Protein AF-A0A1H9VRC8-F1 (afdb_monomer)

pLDDT: mean 84.52, std 13.75, range [34.31, 96.81]

Foldseek 3Di:
DKDWDKDFLVNDDAQDQAQFFWAAPVRATLGGHRDGDHPVSSVVVVVVVDGITTGTHPPVVVLVVQLVLLVLLVLLQVQWWCLVVLPDDSVVLSVRDDDDPVLVVDPPSSLVSQLVSQLVSQVVSVVSVCVVPVVLPVPPDPVLSSVLSSVVSNLSSVCLVVQKDFLQVSLVVSLVVCCVRPVSCNVVSLLTTQSAGFQWWFQWPVRFIWGFHDADSVCSQWTWIDGPPDPDDIDTDPGCVHTTPGTDIDGSDDPPPPPPPDDPDD

Sequence (266 aa):
MVKDSLISINELYIGLELKDDIFDRFDRLLLKKGTIITPEHLKNLTSLKQSYFLYRSTGEEGLLMVYPVISNLNGFLRTFTFVEEKGLNLNEIKRNYYPAKAHFREKKWEYVVGLDYIKEVNYKYLEIFRRSHTELYGEVPHHIFVRVCEQIAFWLNKTYWSGSIQPLAFYEMCLYWIKKHAGYLLPFLENLLVPLPEGASVLLEDGEEYEVMQTNAEEPFKPLLRKKYSYGTFYFVEDIFTEIHSVPPVSTFKHKSIRHSDRWES

Secondary structure (DSSP, 8-state):
---EEEEEGGG--TTPBPSSEEE-TTS-EEE-TTPBP-HHHHHHHHHTT-SEEEEE---HHHHHHHHHHHHHHHHHHHHHB-TTTTT--HHHHHHH----GGGGGSTTHHHHHHHHHHHHHHHHHHHHHHHHTHHHHTTS-HHHHHHHHHHHHHHHHHHHHHSEE-HHHHHHHHHHHHHHHHGGGHHHHHHHB-SS-TT-EEEETTS-EEEEEE--SSSTT--EEEETTSTT-EEE-S-HHHHEEE-PPEE---------------

Mean predicted aligned error: 12.07 Å

Radius of gyration: 22.42 Å; Cα contacts (8 Å, |Δi|>4): 353; chains: 1; bounding box: 53×60×59 Å

Structure (mmCIF, N/CA/C/O backbone):
data_AF-A0A1H9VRC8-F1
#
_entry.id   AF-A0A1H9VRC8-F1
#
loop_
_atom_site.group_PDB
_atom_site.id
_atom_site.type_symbol
_atom_site.label_atom_id
_atom_site.label_alt_id
_atom_site.label_comp_id
_atom_site.label_asym_id
_atom_site.label_entity_id
_atom_site.label_seq_id
_atom_site.pdbx_PDB_ins_code
_atom_site.Cartn_x
_atom_site.Cartn_y
_atom_site.Cartn_z
_atom_site.occupancy
_atom_site.B_iso_or_equiv
_atom_site.auth_seq_id
_atom_site.auth_comp_id
_atom_site.auth_asym_id
_atom_site.auth_atom_id
_atom_site.pdbx_PDB_model_num
ATOM 1 N N . MET A 1 1 ? 0.583 28.312 -16.934 1.00 38.16 1 MET A N 1
ATOM 2 C CA . MET A 1 1 ? 0.774 27.449 -18.123 1.00 38.16 1 MET A CA 1
ATOM 3 C C . MET A 1 1 ? 2.186 26.884 -18.044 1.00 38.16 1 MET A C 1
ATOM 5 O O . MET A 1 1 ? 3.128 27.661 -18.114 1.00 38.16 1 MET A O 1
ATOM 9 N N . VAL A 1 2 ? 2.349 25.588 -17.761 1.00 48.50 2 VAL A N 1
ATOM 10 C CA . VAL A 1 2 ? 3.688 24.990 -17.603 1.00 48.50 2 VAL A CA 1
ATOM 11 C C . VAL A 1 2 ? 4.343 24.900 -18.977 1.00 48.50 2 VAL A C 1
ATOM 13 O O . VAL A 1 2 ? 3.777 24.289 -19.882 1.00 48.50 2 VAL A O 1
ATOM 16 N N . LYS A 1 3 ? 5.499 25.542 -19.140 1.00 56.97 3 LYS A N 1
ATOM 17 C CA . LYS A 1 3 ? 6.268 25.503 -20.381 1.00 56.97 3 LYS A CA 1
ATOM 18 C C . LYS A 1 3 ? 7.122 24.240 -20.352 1.00 56.97 3 LYS A C 1
ATOM 20 O O . LYS A 1 3 ? 8.104 24.188 -19.623 1.00 56.97 3 LYS A O 1
ATOM 25 N N . ASP A 1 4 ? 6.706 23.218 -21.092 1.00 69.06 4 ASP A N 1
ATOM 26 C CA . ASP A 1 4 ? 7.563 22.061 -21.335 1.00 69.06 4 ASP A CA 1
ATOM 27 C C . ASP A 1 4 ? 8.660 22.492 -22.303 1.00 69.06 4 ASP A C 1
ATOM 29 O O . ASP A 1 4 ? 8.372 22.949 -23.413 1.00 69.06 4 ASP A O 1
ATOM 33 N N . SER A 1 5 ? 9.910 22.389 -21.868 1.00 84.19 5 SER A N 1
ATOM 34 C CA . SER A 1 5 ? 11.073 22.543 -22.729 1.00 84.19 5 SER A CA 1
ATOM 35 C C . SER A 1 5 ? 11.793 21.206 -22.861 1.00 84.19 5 SER A C 1
ATOM 37 O O . SER A 1 5 ? 11.572 20.256 -22.108 1.00 84.19 5 SER A O 1
ATOM 39 N N . LEU A 1 6 ? 12.620 21.109 -23.893 1.00 91.75 6 LEU A N 1
ATOM 40 C CA . LEU A 1 6 ? 13.567 20.018 -24.039 1.00 91.75 6 LEU A CA 1
ATOM 41 C C . LEU A 1 6 ? 14.934 20.539 -23.617 1.00 91.75 6 LEU A C 1
ATOM 43 O O . LEU A 1 6 ? 15.270 21.678 -23.937 1.00 91.75 6 LEU A O 1
ATOM 47 N N . ILE A 1 7 ? 15.700 19.700 -22.928 1.00 93.62 7 ILE A N 1
ATOM 48 C CA . ILE A 1 7 ? 17.121 19.932 -22.674 1.00 93.62 7 ILE A CA 1
ATOM 49 C C . ILE A 1 7 ? 17.922 18.829 -23.352 1.00 93.62 7 ILE A C 1
ATOM 51 O O . ILE A 1 7 ? 17.609 17.642 -23.226 1.00 93.62 7 ILE A O 1
ATOM 55 N N . SER A 1 8 ? 18.926 19.216 -24.125 1.00 94.31 8 SER A N 1
ATOM 56 C CA . SER A 1 8 ? 19.867 18.286 -24.731 1.00 94.31 8 SER A CA 1
ATOM 57 C C . SER A 1 8 ? 20.832 17.761 -23.677 1.00 94.31 8 SER A C 1
ATOM 59 O O . SER A 1 8 ? 21.275 18.502 -22.800 1.00 94.31 8 SER A O 1
ATOM 61 N N . ILE A 1 9 ? 21.242 16.497 -23.796 1.00 92.75 9 ILE A N 1
ATOM 62 C CA . ILE A 1 9 ? 22.295 15.940 -22.937 1.00 92.75 9 ILE A CA 1
ATOM 63 C C . ILE A 1 9 ? 23.603 16.742 -23.031 1.00 92.75 9 ILE A C 1
ATOM 65 O O . ILE A 1 9 ? 24.338 16.837 -22.056 1.00 92.75 9 ILE A O 1
ATOM 69 N N . ASN A 1 10 ? 23.853 17.377 -24.181 1.00 91.38 10 ASN A N 1
ATOM 70 C CA . ASN A 1 10 ? 25.038 18.201 -24.423 1.00 91.38 10 ASN A CA 1
ATOM 71 C C . ASN A 1 10 ? 24.965 19.580 -23.746 1.00 91.38 10 ASN A C 1
ATOM 73 O O . ASN A 1 10 ? 25.975 20.271 -23.666 1.00 91.38 10 ASN A O 1
ATOM 77 N N . GLU A 1 11 ? 23.783 19.996 -23.287 1.00 92.44 11 GLU A N 1
ATOM 78 C CA . GLU A 1 11 ? 23.594 21.233 -22.518 1.00 92.44 11 GLU A CA 1
ATOM 79 C C . GLU A 1 11 ? 23.821 21.009 -21.013 1.00 92.44 11 GLU A C 1
ATOM 81 O O . GLU A 1 11 ? 23.895 21.969 -20.247 1.00 92.44 11 GLU A O 1
ATOM 86 N N . LEU A 1 12 ? 23.966 19.750 -20.582 1.00 94.44 12 LEU A N 1
ATOM 87 C CA . LEU A 1 12 ? 24.276 19.380 -19.206 1.00 94.44 12 LEU A CA 1
ATOM 88 C C . LEU A 1 12 ? 25.791 19.264 -19.020 1.00 94.44 12 LEU A C 1
ATOM 90 O O . LEU A 1 12 ? 26.470 18.555 -19.760 1.00 94.44 12 LEU A O 1
ATOM 94 N N . TYR A 1 13 ? 26.326 19.913 -17.989 1.00 95.69 13 TYR A N 1
ATOM 95 C CA . TYR A 1 13 ? 27.747 19.849 -17.648 1.00 95.69 13 TYR A CA 1
ATOM 96 C C . TYR A 1 13 ? 27.949 19.679 -16.144 1.00 95.69 13 TYR A C 1
ATOM 98 O O . TYR A 1 13 ? 27.103 20.062 -15.339 1.00 95.69 13 TYR A O 1
ATOM 106 N N . ILE A 1 14 ? 29.076 19.078 -15.757 1.00 96.00 14 ILE A N 1
ATOM 107 C CA . ILE A 1 14 ? 29.415 18.836 -14.349 1.00 96.00 14 ILE A CA 1
ATOM 108 C C . ILE A 1 14 ? 29.466 20.175 -13.600 1.00 96.00 14 ILE A C 1
ATOM 110 O O . ILE A 1 14 ? 30.107 21.118 -14.057 1.00 96.00 14 ILE A O 1
ATOM 114 N N . GLY A 1 15 ? 28.796 20.248 -12.451 1.00 93.62 15 GLY A N 1
ATOM 115 C CA . GLY A 1 15 ? 28.674 21.464 -11.647 1.00 93.62 15 GLY A CA 1
ATOM 116 C C . GLY A 1 15 ? 27.481 22.357 -12.006 1.00 93.62 15 GLY A C 1
ATOM 117 O O . GLY A 1 15 ? 27.229 23.322 -11.291 1.00 93.62 15 GLY A O 1
ATOM 118 N N . LEU A 1 16 ? 26.723 22.047 -13.064 1.00 95.31 16 LEU A N 1
ATOM 119 C CA . LEU A 1 16 ? 25.464 22.731 -13.364 1.00 95.31 16 LEU A CA 1
ATOM 120 C C . LEU A 1 16 ? 24.424 22.430 -12.278 1.00 95.31 16 LEU A C 1
ATOM 122 O O . LEU A 1 16 ? 24.119 21.267 -12.033 1.00 95.31 16 LEU A O 1
ATOM 126 N N . GLU A 1 17 ? 23.843 23.462 -11.671 1.00 95.00 17 GLU A N 1
ATOM 127 C CA . GLU A 1 17 ? 22.649 23.324 -10.835 1.00 95.00 17 GLU A CA 1
ATOM 128 C C . GLU A 1 17 ? 21.389 23.385 -11.710 1.00 95.00 17 GLU A C 1
ATOM 130 O O . GLU A 1 17 ? 21.177 24.343 -12.462 1.00 95.00 17 GLU A O 1
ATOM 135 N N . LEU A 1 18 ? 20.549 22.353 -11.630 1.00 92.75 18 LEU A N 1
ATOM 136 C CA . LEU A 1 18 ? 19.324 22.269 -12.422 1.00 92.75 18 LEU A CA 1
ATOM 137 C C . LEU A 1 18 ? 18.279 23.288 -11.957 1.00 92.75 18 LEU A C 1
ATOM 139 O O . LEU A 1 18 ? 17.911 23.335 -10.786 1.00 92.75 18 LEU A O 1
ATOM 143 N N . LYS A 1 19 ? 17.739 24.070 -12.894 1.00 88.38 19 LYS A N 1
ATOM 144 C CA . LYS A 1 19 ? 16.659 25.038 -12.621 1.00 88.38 19 LYS A CA 1
ATOM 145 C C . LYS A 1 19 ? 15.272 24.400 -12.642 1.00 88.38 19 LYS A C 1
ATOM 147 O O . LYS A 1 19 ? 14.362 24.921 -12.002 1.00 88.38 19 LYS A O 1
ATOM 152 N N . ASP A 1 20 ? 15.146 23.278 -13.340 1.00 90.12 20 ASP A N 1
ATOM 153 C CA . ASP A 1 20 ? 13.923 22.507 -13.515 1.00 90.12 20 ASP A CA 1
ATOM 154 C C . ASP A 1 20 ? 14.224 21.000 -13.410 1.00 90.12 20 ASP A C 1
ATOM 156 O O . ASP A 1 20 ? 15.384 20.582 -13.417 1.00 90.12 20 ASP A O 1
ATOM 160 N N . ASP A 1 21 ? 13.181 20.182 -13.292 1.00 89.50 21 ASP A N 1
ATOM 161 C CA . ASP A 1 21 ? 13.308 18.726 -13.239 1.00 89.50 21 ASP A CA 1
ATOM 162 C C . ASP A 1 21 ? 13.603 18.155 -14.641 1.00 89.50 21 ASP A C 1
ATOM 164 O O . ASP A 1 21 ? 13.101 18.656 -15.654 1.00 89.50 21 ASP A O 1
ATOM 168 N N . ILE A 1 22 ? 14.390 17.077 -14.701 1.00 93.06 22 ILE A N 1
ATOM 169 C CA . ILE A 1 22 ? 14.685 16.314 -15.920 1.00 93.06 22 ILE A CA 1
ATOM 170 C C . ILE A 1 22 ? 13.916 14.997 -15.876 1.00 93.06 22 ILE A C 1
ATOM 172 O O . ILE A 1 22 ? 14.106 14.204 -14.954 1.00 93.06 22 ILE A O 1
ATOM 176 N N . PHE A 1 23 ? 13.113 14.733 -16.904 1.00 90.94 23 PHE A N 1
ATOM 177 C CA . PHE A 1 23 ? 12.368 13.489 -17.088 1.00 90.94 23 PHE A CA 1
ATOM 178 C C . PHE A 1 23 ? 12.783 12.770 -18.377 1.00 90.94 23 PHE A C 1
ATOM 180 O O . PHE A 1 23 ? 13.206 13.398 -19.353 1.00 90.94 23 PHE A O 1
ATOM 187 N N . ASP A 1 24 ? 12.621 11.448 -18.405 1.00 90.25 24 ASP A N 1
ATOM 188 C CA . ASP A 1 24 ? 12.694 10.679 -19.647 1.00 90.25 24 ASP A CA 1
ATOM 189 C C . ASP A 1 24 ? 11.428 10.865 -20.498 1.00 90.25 24 ASP A C 1
ATOM 191 O O . ASP A 1 24 ? 10.430 11.435 -20.059 1.00 90.25 24 ASP A O 1
ATOM 195 N N . ARG A 1 25 ? 11.440 10.336 -21.725 1.00 83.75 25 ARG A N 1
ATOM 196 C CA . ARG A 1 25 ? 10.284 10.367 -22.645 1.00 83.75 25 ARG A CA 1
ATOM 197 C C . ARG A 1 25 ? 9.002 9.693 -22.124 1.00 83.75 25 ARG A C 1
ATOM 199 O O . ARG A 1 25 ? 7.969 9.809 -22.776 1.00 83.75 25 ARG A O 1
ATOM 206 N N . PHE A 1 26 ? 9.081 8.937 -21.032 1.00 81.62 26 PHE A N 1
ATOM 207 C CA . PHE A 1 26 ? 7.964 8.247 -20.391 1.00 81.62 26 PHE A CA 1
ATOM 208 C C . PHE A 1 26 ? 7.499 8.977 -19.122 1.00 81.62 26 PHE A C 1
ATOM 210 O O . PHE A 1 26 ? 6.818 8.377 -18.295 1.00 81.62 26 PHE A O 1
ATOM 217 N N . ASP A 1 27 ? 7.866 10.254 -18.970 1.00 75.69 27 ASP A N 1
ATOM 218 C CA . ASP A 1 27 ? 7.558 11.095 -17.812 1.00 75.69 27 ASP A CA 1
ATOM 219 C C . ASP A 1 27 ? 8.143 10.572 -16.484 1.00 75.69 27 ASP A C 1
ATOM 221 O O . ASP A 1 27 ? 7.689 10.960 -15.407 1.00 75.69 27 ASP A O 1
ATOM 225 N N . ARG A 1 28 ? 9.193 9.737 -16.520 1.00 77.88 28 ARG A N 1
ATOM 226 C CA . ARG A 1 28 ? 9.906 9.308 -15.307 1.00 77.88 28 ARG A CA 1
ATOM 227 C C . ARG A 1 28 ? 10.942 10.344 -14.912 1.00 77.88 28 ARG A C 1
ATOM 229 O O . ARG A 1 28 ? 11.778 10.719 -15.732 1.00 77.88 28 ARG A O 1
ATOM 236 N N . LEU A 1 29 ? 10.918 10.772 -13.653 1.00 84.50 29 LEU A N 1
ATOM 237 C CA . LEU A 1 29 ? 11.906 11.706 -13.123 1.00 84.50 29 LEU A CA 1
ATOM 238 C C . LEU A 1 29 ? 13.295 11.053 -13.107 1.00 84.50 29 LEU A C 1
ATOM 240 O O . LEU A 1 29 ? 13.487 9.995 -12.511 1.00 84.50 29 LEU A O 1
ATOM 244 N N . LEU A 1 30 ? 14.262 11.723 -13.723 1.00 92.38 30 LEU A N 1
ATOM 245 C CA . LEU A 1 30 ? 15.663 11.318 -13.752 1.00 92.38 30 LEU A CA 1
ATOM 246 C C . LEU A 1 30 ? 16.501 12.141 -12.774 1.00 92.38 30 LEU A C 1
ATOM 248 O O . LEU A 1 30 ? 17.296 11.570 -12.035 1.00 92.38 30 LEU A O 1
ATOM 252 N N . LEU A 1 31 ? 16.328 13.467 -12.763 1.00 92.75 31 LEU A N 1
ATOM 253 C CA . LEU A 1 31 ? 17.052 14.390 -11.881 1.00 92.75 31 LEU A CA 1
ATOM 254 C C . LEU A 1 31 ? 16.141 15.537 -11.440 1.00 92.75 31 LEU A C 1
ATOM 256 O O . LEU A 1 31 ? 15.336 16.026 -12.229 1.00 92.75 31 LEU A O 1
ATOM 260 N N . LYS A 1 32 ? 16.295 15.986 -10.190 1.00 87.62 32 LYS A N 1
ATOM 261 C CA . LYS A 1 32 ? 15.469 17.052 -9.603 1.00 87.62 32 LYS A CA 1
ATOM 262 C C . LYS A 1 32 ? 16.071 18.439 -9.805 1.00 87.62 32 LYS A C 1
ATOM 264 O O . LYS A 1 32 ? 17.293 18.596 -9.784 1.00 87.62 32 LYS A O 1
ATOM 269 N N . LYS A 1 33 ? 15.222 19.456 -9.862 1.00 88.88 33 LYS A N 1
ATOM 270 C CA . LYS A 1 33 ? 15.562 20.862 -9.648 1.00 88.88 33 LYS A CA 1
ATOM 271 C C . LYS A 1 33 ? 16.428 21.014 -8.390 1.00 88.88 33 LYS A C 1
ATOM 273 O O . LYS A 1 33 ? 16.177 20.374 -7.371 1.00 88.88 33 LYS A O 1
ATOM 278 N N . GLY A 1 34 ? 17.461 21.847 -8.479 1.00 84.00 34 GLY A N 1
ATOM 279 C CA . GLY A 1 34 ? 18.476 22.050 -7.442 1.00 84.00 34 GLY A CA 1
ATOM 280 C C . GLY A 1 34 ? 19.571 20.977 -7.410 1.00 84.00 34 GLY A C 1
ATOM 281 O O . GLY A 1 34 ? 20.537 21.110 -6.664 1.00 84.00 34 GLY A O 1
ATOM 282 N N . THR A 1 35 ? 19.468 19.909 -8.213 1.00 91.94 35 THR A N 1
ATOM 283 C CA . THR A 1 35 ? 20.553 18.921 -8.317 1.00 91.94 35 THR A CA 1
ATOM 284 C C . THR A 1 35 ? 21.759 19.556 -8.998 1.00 91.94 35 THR A C 1
ATOM 286 O O . THR A 1 35 ? 21.638 20.089 -10.101 1.00 91.94 35 THR A O 1
ATOM 289 N N . ILE A 1 36 ? 22.932 19.432 -8.375 1.00 95.69 36 ILE A N 1
ATOM 290 C CA . ILE A 1 36 ? 24.218 19.751 -9.000 1.00 95.69 36 ILE A CA 1
ATOM 291 C C . ILE A 1 36 ? 24.668 18.530 -9.810 1.00 95.69 36 ILE A C 1
ATOM 293 O O . ILE A 1 36 ? 24.809 17.426 -9.280 1.00 95.69 36 ILE A O 1
ATOM 297 N N . ILE A 1 37 ? 24.863 18.703 -11.116 1.00 96.62 37 ILE A N 1
ATOM 298 C CA . ILE A 1 37 ? 25.230 17.619 -12.029 1.00 96.62 37 ILE A CA 1
ATOM 299 C C . ILE A 1 37 ? 26.617 17.068 -11.681 1.00 96.62 37 ILE A C 1
ATOM 301 O O . ILE A 1 37 ? 27.604 17.800 -11.623 1.00 96.62 37 ILE A O 1
ATOM 305 N N . THR A 1 38 ? 26.693 15.750 -11.497 1.00 95.81 38 THR A N 1
ATOM 306 C CA . THR A 1 38 ? 27.929 15.003 -11.242 1.00 95.81 38 THR A CA 1
ATOM 307 C C . THR A 1 38 ? 28.302 14.167 -12.475 1.00 95.81 38 THR A C 1
ATOM 309 O O . THR A 1 38 ? 27.459 13.953 -13.356 1.00 95.81 38 THR A O 1
ATOM 312 N N . PRO A 1 39 ? 29.539 13.637 -12.557 1.00 96.75 39 PRO A N 1
ATOM 313 C CA . PRO A 1 39 ? 29.911 12.697 -13.617 1.00 96.75 39 PRO A CA 1
ATOM 314 C C . PRO A 1 39 ? 29.006 11.455 -13.666 1.00 96.75 39 PRO A C 1
ATOM 316 O O . PRO A 1 39 ? 28.700 10.950 -14.745 1.00 96.75 39 PRO A O 1
ATOM 319 N N . GLU A 1 40 ? 28.549 10.977 -12.505 1.00 94.75 40 GLU A N 1
ATOM 320 C CA . GLU A 1 40 ? 27.650 9.826 -12.402 1.00 94.75 40 GLU A CA 1
ATOM 321 C C . GLU A 1 40 ? 26.270 10.127 -12.996 1.00 94.75 40 GLU A C 1
ATOM 323 O O . GLU A 1 40 ? 25.741 9.314 -13.753 1.00 94.75 40 GLU A O 1
ATOM 328 N N . HIS A 1 41 ? 25.724 11.324 -12.755 1.00 95.88 41 HIS A N 1
ATOM 329 C CA . HIS A 1 41 ? 24.466 11.750 -13.371 1.00 95.88 41 HIS A CA 1
ATOM 330 C C . HIS A 1 41 ? 24.555 11.748 -14.902 1.00 95.88 41 HIS A C 1
ATOM 332 O O . HIS A 1 41 ? 23.690 11.173 -15.561 1.00 95.88 41 HIS A O 1
ATOM 338 N N . LEU A 1 42 ? 25.619 12.320 -15.479 1.00 95.75 4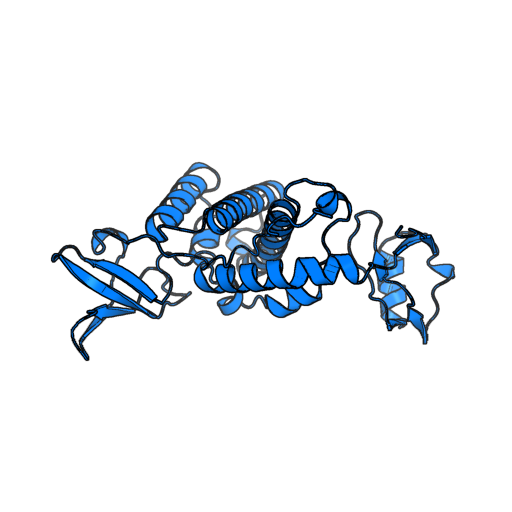2 LEU A N 1
ATOM 339 C CA . LEU A 1 42 ? 25.810 12.328 -16.935 1.00 95.75 42 LEU A CA 1
ATOM 340 C C . LEU A 1 42 ? 25.967 10.917 -17.501 1.00 95.75 42 LEU A C 1
ATOM 342 O O . LEU A 1 42 ? 25.385 10.603 -18.540 1.00 95.75 42 LEU A O 1
ATOM 346 N N . LYS A 1 43 ? 26.707 10.045 -16.808 1.00 94.69 43 LYS A N 1
ATOM 347 C CA . LYS A 1 43 ? 26.845 8.635 -17.187 1.00 94.69 43 LYS A CA 1
ATOM 348 C C . LYS A 1 43 ? 25.487 7.930 -17.198 1.00 94.69 43 LYS A C 1
ATOM 350 O O . LYS A 1 43 ? 25.165 7.253 -18.175 1.00 94.69 43 LYS A O 1
ATOM 355 N N . ASN A 1 44 ? 24.680 8.131 -16.157 1.00 92.31 44 ASN A N 1
ATOM 356 C CA . ASN A 1 44 ? 23.351 7.536 -16.043 1.00 92.31 44 ASN A CA 1
ATOM 357 C C . ASN A 1 44 ? 22.418 8.048 -17.145 1.00 92.31 44 ASN A C 1
ATOM 359 O O . ASN A 1 44 ? 21.820 7.237 -17.847 1.00 92.31 44 ASN A O 1
ATOM 363 N N . LEU A 1 45 ? 22.364 9.359 -17.386 1.00 93.75 45 LEU A N 1
ATOM 364 C CA . LEU A 1 45 ? 21.576 9.935 -18.480 1.00 93.75 45 LEU A CA 1
ATOM 365 C C . LEU A 1 45 ? 22.023 9.424 -19.860 1.00 93.75 45 LEU A C 1
ATOM 367 O O . LEU A 1 45 ? 21.191 9.036 -20.676 1.00 93.75 45 LEU A O 1
ATOM 371 N N . THR A 1 46 ? 23.333 9.339 -20.109 1.00 92.12 46 THR A N 1
ATOM 372 C CA . THR A 1 46 ? 23.882 8.843 -21.387 1.00 92.12 46 THR A CA 1
ATOM 373 C C . THR A 1 46 ? 23.515 7.376 -21.618 1.00 92.12 46 THR A C 1
ATOM 375 O O . THR A 1 46 ? 23.227 6.970 -22.746 1.00 92.12 46 THR A O 1
ATOM 378 N N . SER A 1 47 ? 23.461 6.575 -20.548 1.00 93.12 47 SER A N 1
ATOM 379 C CA . SER A 1 47 ? 23.101 5.155 -20.626 1.00 93.12 47 SER A CA 1
ATOM 380 C C . SER A 1 47 ? 21.674 4.917 -21.136 1.00 93.12 47 SER A C 1
ATOM 382 O O . SER A 1 47 ? 21.403 3.873 -21.730 1.00 93.12 47 SER A O 1
ATOM 384 N N . LEU A 1 48 ? 20.787 5.913 -21.003 1.00 90.50 48 LEU A N 1
ATOM 385 C CA . LEU A 1 48 ? 19.406 5.859 -21.489 1.00 90.50 48 LEU A CA 1
ATOM 386 C C . LEU A 1 48 ? 19.300 5.977 -23.019 1.00 90.50 48 LEU A C 1
ATOM 388 O O . LEU A 1 48 ? 18.210 5.792 -23.561 1.00 90.50 48 LEU A O 1
ATOM 392 N N . LYS A 1 49 ? 20.412 6.259 -23.721 1.00 91.12 49 LYS A N 1
ATOM 393 C CA . LYS A 1 49 ? 20.488 6.420 -25.187 1.00 91.12 49 LYS A CA 1
ATOM 394 C C . LYS A 1 49 ? 19.486 7.451 -25.730 1.00 91.12 49 LYS A C 1
ATOM 396 O O . LYS A 1 49 ? 18.894 7.257 -26.790 1.00 91.12 49 LYS A O 1
ATOM 401 N N . GLN A 1 50 ? 19.292 8.544 -24.993 1.00 89.50 50 GLN A N 1
ATOM 402 C CA . GLN A 1 50 ? 18.431 9.668 -25.363 1.00 89.50 50 GLN A CA 1
ATOM 403 C C . GLN A 1 50 ? 19.284 10.928 -25.541 1.00 89.50 50 GLN A C 1
ATOM 405 O O . GLN A 1 50 ? 20.163 11.202 -24.728 1.00 89.50 50 GLN A O 1
ATOM 410 N N . SER A 1 51 ? 19.038 11.684 -26.614 1.00 91.50 51 SER A N 1
ATOM 411 C CA . SER A 1 51 ? 19.741 12.951 -26.877 1.00 91.50 51 SER A CA 1
ATOM 412 C C . SER A 1 51 ? 19.064 14.151 -26.218 1.00 91.50 51 SER A C 1
ATOM 414 O O . SER A 1 51 ? 19.733 15.139 -25.932 1.00 91.50 51 SER A O 1
ATOM 416 N N . TYR A 1 52 ? 17.755 14.056 -25.976 1.00 93.50 52 TYR A N 1
ATOM 417 C CA . TYR A 1 52 ? 16.936 15.100 -25.371 1.00 93.50 52 TYR A CA 1
ATOM 418 C C . TYR A 1 52 ? 16.120 14.518 -24.226 1.00 93.50 52 TYR A C 1
ATOM 420 O O . TYR A 1 52 ? 15.583 13.415 -24.341 1.00 93.50 52 TYR A O 1
ATOM 428 N N . PHE A 1 53 ? 15.990 15.303 -23.166 1.00 94.44 53 PHE A N 1
ATOM 429 C CA . PHE A 1 53 ? 15.158 15.013 -22.012 1.00 94.44 53 PHE A CA 1
ATOM 430 C C . PHE A 1 53 ? 14.081 16.076 -21.862 1.00 94.44 53 PHE A C 1
ATOM 432 O O . PHE A 1 53 ? 14.232 17.215 -22.312 1.00 94.44 53 PHE A O 1
ATOM 439 N N . LEU A 1 54 ? 12.987 15.701 -21.212 1.00 90.81 54 LEU A N 1
ATOM 440 C CA . LEU A 1 54 ? 11.941 16.641 -20.847 1.00 90.81 54 LEU A CA 1
ATOM 441 C C . LEU A 1 54 ? 12.445 17.484 -19.676 1.00 90.81 54 LEU A C 1
ATOM 443 O O . LEU A 1 54 ? 12.716 16.949 -18.607 1.00 90.81 54 LEU A O 1
ATOM 447 N N . TYR A 1 55 ? 12.571 18.791 -19.888 1.00 90.94 55 TYR A N 1
ATOM 448 C CA . TYR A 1 55 ? 13.004 19.756 -18.885 1.00 90.94 55 TYR A CA 1
ATOM 449 C C . TYR A 1 55 ? 11.800 20.578 -18.466 1.00 90.94 55 TYR A C 1
ATOM 451 O O . TYR A 1 55 ? 11.217 21.322 -19.259 1.00 90.94 55 TYR A O 1
ATOM 459 N N . ARG A 1 56 ? 11.320 20.340 -17.250 1.00 83.12 56 ARG A N 1
ATOM 460 C CA . ARG A 1 56 ? 10.003 20.825 -16.851 1.00 83.12 56 ARG A CA 1
ATOM 461 C C . ARG A 1 56 ? 10.062 21.434 -15.475 1.00 83.12 56 ARG A C 1
ATOM 463 O O . ARG A 1 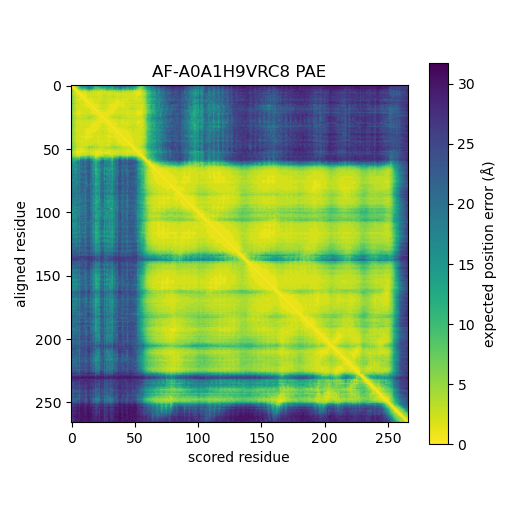56 ? 10.400 20.771 -14.499 1.00 83.12 56 ARG A O 1
ATOM 470 N N . SER A 1 57 ? 9.610 22.678 -15.399 1.00 69.56 57 SER A N 1
ATOM 471 C CA . SER A 1 57 ? 9.204 23.250 -14.128 1.00 69.56 57 SER A CA 1
ATOM 472 C C . SER A 1 57 ? 7.962 22.498 -13.672 1.00 69.56 57 SER A C 1
ATOM 474 O O . SER A 1 57 ? 6.864 22.708 -14.197 1.00 69.56 57 SER A O 1
ATOM 476 N N . THR A 1 58 ? 8.106 21.560 -12.741 1.00 62.16 58 THR A N 1
ATOM 477 C CA . THR A 1 58 ? 6.946 21.088 -11.991 1.00 62.16 58 THR A CA 1
ATOM 478 C C . THR A 1 58 ? 6.459 22.277 -11.186 1.00 62.16 58 THR A C 1
ATOM 480 O O . THR A 1 58 ? 7.091 22.671 -10.208 1.00 62.16 58 THR A O 1
ATOM 483 N N . GLY A 1 59 ? 5.372 22.899 -11.651 1.00 52.62 59 GLY A N 1
ATOM 484 C CA . GLY A 1 59 ? 4.709 23.950 -10.898 1.00 52.62 59 GLY A CA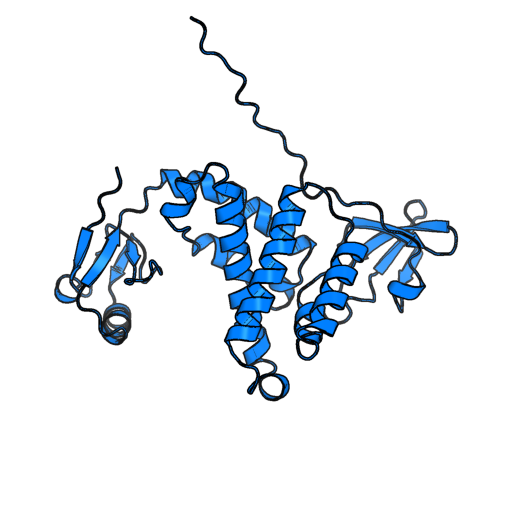 1
ATOM 485 C C . GLY A 1 59 ? 4.427 23.423 -9.497 1.00 52.62 59 GLY A C 1
ATOM 486 O O . GLY A 1 59 ? 3.717 22.427 -9.344 1.00 52.62 59 GLY A O 1
ATOM 487 N N . GLU A 1 60 ? 5.017 24.072 -8.495 1.00 53.16 60 GLU A N 1
ATOM 488 C CA . GLU A 1 60 ? 4.859 23.727 -7.080 1.00 53.16 60 GLU A CA 1
ATOM 489 C C . GLU A 1 60 ? 3.370 23.622 -6.698 1.00 53.16 60 GLU A C 1
ATOM 491 O O . GLU A 1 60 ? 2.999 22.790 -5.877 1.00 53.16 60 GLU A O 1
ATOM 496 N N . GLU A 1 61 ? 2.497 24.369 -7.382 1.00 51.62 61 GLU A N 1
ATOM 497 C CA . GLU A 1 61 ? 1.046 24.404 -7.169 1.00 51.62 61 GLU A CA 1
ATOM 498 C C . GLU A 1 61 ? 0.355 23.030 -7.266 1.00 51.62 61 GLU A C 1
ATOM 500 O O . GLU A 1 61 ? -0.488 22.718 -6.427 1.00 51.62 61 GLU A O 1
ATOM 505 N N . GLY A 1 62 ? 0.721 22.176 -8.231 1.00 58.66 62 GLY A N 1
ATOM 506 C CA . GLY A 1 62 ? 0.114 20.843 -8.370 1.00 58.66 62 GLY A CA 1
ATOM 507 C C . GLY A 1 62 ? 0.617 19.854 -7.317 1.00 58.66 62 GLY A C 1
ATOM 508 O O . GLY A 1 62 ? -0.153 19.062 -6.776 1.00 58.66 62 GLY A O 1
ATOM 509 N N . LEU A 1 63 ? 1.904 19.938 -6.968 1.00 62.91 63 LEU A N 1
ATOM 510 C CA . LEU A 1 63 ? 2.508 19.104 -5.928 1.00 62.91 63 LEU A CA 1
ATOM 511 C C . LEU A 1 63 ? 1.925 19.437 -4.551 1.00 62.91 63 LEU A C 1
ATOM 513 O O . LEU A 1 63 ? 1.592 18.520 -3.802 1.00 62.91 63 LEU A O 1
ATOM 517 N N . LEU A 1 64 ? 1.728 20.723 -4.241 1.00 68.81 64 LEU A N 1
ATOM 518 C CA . LEU A 1 64 ? 1.126 21.171 -2.981 1.00 68.81 64 LEU A CA 1
ATOM 519 C C . LEU A 1 64 ? -0.274 20.578 -2.750 1.00 68.81 64 LEU A C 1
ATOM 521 O O . LEU A 1 64 ? -0.600 20.242 -1.614 1.00 68.81 64 LEU A O 1
ATOM 525 N N . MET A 1 65 ? -1.071 20.380 -3.808 1.00 77.44 65 MET A N 1
ATOM 526 C CA . MET A 1 65 ? -2.385 19.722 -3.713 1.00 77.44 65 MET A CA 1
ATOM 527 C C . MET A 1 65 ? -2.285 18.196 -3.556 1.00 77.44 65 MET A C 1
ATOM 529 O O . MET A 1 65 ? -3.116 17.581 -2.889 1.00 77.44 65 MET A O 1
ATOM 533 N N . VAL A 1 66 ? -1.259 17.574 -4.138 1.00 85.38 66 VAL A N 1
ATOM 534 C CA . VAL A 1 66 ? -1.033 16.118 -4.101 1.00 85.38 66 VAL A CA 1
ATOM 535 C C . VAL A 1 66 ? -0.508 15.665 -2.740 1.00 85.38 66 VAL A C 1
ATOM 537 O O . VAL A 1 66 ? -0.901 14.610 -2.243 1.00 85.38 66 VAL A O 1
ATOM 540 N N . TYR A 1 67 ? 0.353 16.464 -2.105 1.00 84.94 67 TYR A N 1
ATOM 541 C CA . TYR A 1 67 ? 1.005 16.120 -0.839 1.00 84.94 67 TYR A CA 1
ATOM 542 C C . TYR A 1 67 ? 0.031 15.676 0.269 1.00 84.94 67 TYR A C 1
ATOM 544 O O . TYR A 1 67 ? 0.301 14.641 0.891 1.00 84.94 67 TYR A O 1
ATOM 552 N N . PRO A 1 68 ? -1.086 16.381 0.537 1.00 88.19 68 PRO A N 1
ATOM 553 C CA . PRO A 1 68 ? -2.094 15.934 1.497 1.00 88.19 68 PRO A CA 1
ATOM 554 C C . PRO A 1 68 ? -2.734 14.594 1.122 1.00 88.19 68 PRO A C 1
ATOM 556 O O . PRO A 1 68 ? -2.847 13.720 1.980 1.00 88.19 68 PRO A O 1
ATOM 559 N N . VAL A 1 69 ? -3.090 14.400 -0.156 1.00 91.06 69 VAL A N 1
ATOM 560 C CA . V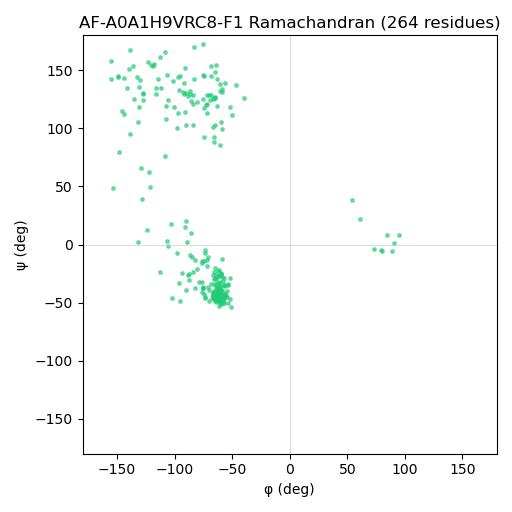AL A 1 69 ? -3.704 13.155 -0.651 1.00 91.06 69 VAL A CA 1
ATOM 561 C C . VAL A 1 69 ? -2.764 11.975 -0.420 1.00 91.06 69 VAL A C 1
ATOM 563 O O . VAL A 1 69 ? -3.151 10.991 0.204 1.00 91.06 69 VAL A O 1
ATOM 566 N N . ILE A 1 70 ? -1.500 12.103 -0.832 1.00 93.88 70 ILE A N 1
ATOM 567 C CA . ILE A 1 70 ? -0.490 11.054 -0.649 1.00 93.88 70 ILE A CA 1
ATOM 568 C C . ILE A 1 70 ? -0.171 10.822 0.830 1.00 93.88 70 ILE A C 1
ATOM 570 O O . ILE A 1 70 ? 0.074 9.695 1.244 1.00 93.88 70 ILE A O 1
ATOM 574 N N . SER A 1 71 ? -0.200 11.864 1.662 1.00 91.75 71 SER A N 1
ATOM 575 C CA . SER A 1 71 ? 0.022 11.703 3.105 1.00 91.75 71 SER A CA 1
ATOM 576 C C . SER A 1 71 ? -1.081 10.877 3.762 1.00 91.75 71 SER A C 1
ATOM 578 O O . SER A 1 71 ? -0.776 9.993 4.561 1.00 91.75 71 SER A O 1
ATOM 580 N N . ASN A 1 72 ? -2.339 11.125 3.394 1.00 92.12 72 ASN A N 1
ATOM 581 C CA . ASN A 1 72 ? -3.467 10.331 3.874 1.00 92.12 72 ASN A CA 1
ATOM 582 C C . ASN A 1 72 ? -3.391 8.899 3.338 1.00 92.12 72 ASN A C 1
ATOM 584 O O . ASN A 1 72 ? -3.540 7.952 4.105 1.00 92.12 72 ASN A O 1
ATOM 588 N N . LEU A 1 73 ? -3.066 8.724 2.055 1.00 94.75 73 LEU A N 1
ATOM 589 C CA . LEU A 1 73 ? -2.848 7.397 1.480 1.00 94.75 73 LEU A CA 1
ATOM 590 C C . LEU A 1 73 ? -1.724 6.638 2.186 1.00 94.75 73 LEU A C 1
ATOM 592 O O . LEU A 1 73 ? -1.893 5.459 2.454 1.00 94.75 73 LEU A O 1
ATOM 596 N N . ASN A 1 74 ? -0.626 7.289 2.572 1.00 95.38 74 ASN A N 1
ATOM 597 C CA . ASN A 1 74 ? 0.422 6.633 3.356 1.00 95.38 74 ASN A CA 1
ATOM 598 C C . ASN A 1 74 ? -0.074 6.191 4.732 1.00 95.38 74 ASN A C 1
ATOM 600 O O . ASN A 1 74 ? 0.300 5.117 5.184 1.00 95.38 74 ASN A O 1
ATOM 604 N N . GLY A 1 75 ? -0.904 6.999 5.399 1.00 93.06 75 GLY A N 1
ATOM 605 C CA . GLY A 1 75 ? -1.555 6.587 6.644 1.00 93.06 75 GLY A CA 1
ATOM 606 C C . GLY A 1 75 ? -2.403 5.332 6.439 1.00 93.06 75 GLY A C 1
ATOM 607 O O . GLY A 1 75 ? -2.237 4.356 7.156 1.00 93.06 75 GLY A O 1
ATOM 608 N N . PHE A 1 76 ? -3.227 5.326 5.392 1.00 94.00 76 PHE A N 1
ATOM 609 C CA . PHE A 1 76 ? -4.034 4.167 5.014 1.00 94.00 76 PHE A CA 1
ATOM 610 C C . PHE A 1 76 ? -3.186 2.932 4.689 1.00 94.00 76 PHE A C 1
ATOM 612 O O . PHE A 1 76 ? -3.444 1.855 5.212 1.00 94.00 76 PHE A O 1
ATOM 619 N N . LEU A 1 77 ? -2.154 3.073 3.859 1.00 95.31 77 LEU A N 1
ATOM 620 C CA . LEU A 1 77 ? -1.292 1.960 3.471 1.00 95.31 77 LEU A CA 1
ATOM 621 C C . LEU A 1 77 ? -0.554 1.376 4.678 1.00 95.31 77 LEU A C 1
ATOM 623 O O . LEU A 1 77 ? -0.474 0.162 4.776 1.00 95.31 77 LEU A O 1
ATOM 627 N N . ARG A 1 78 ? -0.099 2.192 5.635 1.00 93.88 78 ARG A N 1
ATOM 628 C CA . ARG A 1 78 ? 0.492 1.690 6.891 1.00 93.88 78 ARG A CA 1
ATOM 629 C C . ARG A 1 78 ? -0.486 0.890 7.737 1.00 93.88 78 ARG A C 1
ATOM 631 O O . ARG A 1 78 ? -0.083 -0.026 8.430 1.00 93.88 78 ARG A O 1
ATOM 638 N N . THR A 1 79 ? -1.765 1.251 7.706 1.00 92.06 79 THR A N 1
ATOM 639 C CA . THR A 1 79 ? -2.789 0.517 8.450 1.00 92.06 79 THR A CA 1
ATOM 640 C C . THR A 1 79 ? -3.119 -0.813 7.778 1.00 92.06 79 THR A C 1
ATOM 642 O O . THR A 1 79 ? -3.273 -1.813 8.463 1.00 92.06 79 THR A O 1
ATOM 645 N N . PHE A 1 80 ? -3.247 -0.844 6.450 1.00 92.62 80 PHE A N 1
ATOM 646 C CA . PHE A 1 80 ? -3.800 -2.002 5.731 1.00 92.62 80 PHE A CA 1
ATOM 647 C C . PHE A 1 80 ? -2.767 -2.846 4.980 1.00 92.62 80 PHE A C 1
ATOM 649 O O . PHE A 1 80 ? -3.134 -3.843 4.354 1.00 92.62 80 PHE A O 1
ATOM 656 N N . THR A 1 81 ? -1.491 -2.467 5.007 1.00 95.00 81 THR A N 1
ATOM 657 C CA . THR A 1 81 ? -0.415 -3.193 4.325 1.00 95.00 81 THR A CA 1
ATOM 658 C C . THR A 1 81 ? 0.845 -3.258 5.182 1.00 95.00 81 THR A C 1
ATOM 660 O O . THR A 1 81 ? 1.124 -2.324 5.926 1.00 95.00 81 THR A O 1
ATOM 663 N N . PHE A 1 82 ? 1.643 -4.310 5.000 1.00 94.88 82 PHE A N 1
ATOM 664 C CA . PHE A 1 82 ? 2.929 -4.501 5.672 1.00 94.88 82 PHE A CA 1
ATOM 665 C C . PHE A 1 82 ? 4.125 -3.915 4.898 1.00 94.88 82 PHE A C 1
ATOM 667 O O . PHE A 1 82 ? 5.269 -4.352 5.040 1.00 94.88 82 PHE A O 1
ATOM 674 N N . VAL A 1 83 ? 3.886 -2.972 3.978 1.00 93.94 83 VAL A N 1
ATOM 675 C CA . VAL A 1 83 ? 4.944 -2.496 3.068 1.00 93.94 83 VAL A CA 1
ATOM 676 C C . VAL A 1 83 ? 6.122 -1.868 3.816 1.00 93.94 83 VAL A C 1
ATOM 678 O O . VAL A 1 83 ? 7.262 -2.060 3.393 1.00 93.94 83 VAL A O 1
ATOM 681 N N . GLU A 1 84 ? 5.877 -1.156 4.924 1.00 93.06 84 GLU A N 1
ATOM 682 C CA . GLU A 1 84 ? 6.954 -0.545 5.713 1.00 93.06 84 GLU A CA 1
ATOM 683 C C . GLU A 1 84 ? 7.705 -1.568 6.578 1.00 93.06 84 GLU A C 1
ATOM 685 O O . GLU A 1 84 ? 8.937 -1.530 6.576 1.00 93.06 84 GLU A O 1
ATOM 690 N N . GLU A 1 85 ? 7.034 -2.535 7.228 1.00 91.50 85 GLU A N 1
ATOM 691 C CA . GLU A 1 85 ? 7.744 -3.600 7.965 1.00 91.50 85 GLU A CA 1
ATOM 692 C C . GLU A 1 85 ? 8.610 -4.458 7.040 1.00 91.50 85 GLU A C 1
ATOM 694 O O . GLU A 1 85 ? 9.632 -5.002 7.452 1.00 91.50 85 GLU A O 1
ATOM 699 N N . LYS A 1 86 ? 8.235 -4.556 5.762 1.00 89.12 86 LYS A N 1
ATOM 700 C CA . LYS A 1 86 ? 8.980 -5.303 4.743 1.00 89.12 86 LYS A CA 1
ATOM 701 C C . LYS A 1 86 ? 10.022 -4.448 4.004 1.00 89.12 86 LYS A C 1
ATOM 703 O O . LYS A 1 86 ? 10.541 -4.866 2.967 1.00 89.12 86 LYS A O 1
ATOM 708 N N . GLY A 1 87 ? 10.359 -3.272 4.540 1.00 88.94 87 GLY A N 1
ATOM 709 C CA . GLY A 1 87 ? 11.521 -2.481 4.128 1.00 88.94 87 GLY A CA 1
ATOM 710 C C . GLY A 1 87 ? 11.256 -1.397 3.083 1.00 88.94 87 GLY A C 1
ATOM 711 O O . GLY A 1 87 ? 12.207 -0.787 2.594 1.00 88.94 87 GLY A O 1
ATOM 712 N N . LEU A 1 88 ? 9.998 -1.120 2.732 1.00 94.12 88 LEU A N 1
ATOM 713 C CA . LEU A 1 88 ? 9.663 -0.010 1.845 1.00 94.12 88 LEU A CA 1
ATOM 714 C C . LEU A 1 88 ? 9.496 1.294 2.637 1.00 94.12 88 LEU A C 1
ATOM 716 O O . LEU A 1 88 ? 8.762 1.341 3.612 1.00 94.12 88 LEU A O 1
ATOM 720 N N . ASN A 1 89 ? 10.110 2.395 2.200 1.00 94.25 89 ASN A N 1
ATOM 721 C CA . ASN A 1 89 ? 9.944 3.693 2.861 1.00 94.25 89 ASN A CA 1
ATOM 722 C C . ASN A 1 89 ? 8.890 4.553 2.143 1.00 94.25 89 ASN A C 1
ATOM 724 O O . ASN A 1 89 ? 9.185 5.216 1.143 1.00 94.25 89 ASN A O 1
ATOM 728 N N . LEU A 1 90 ? 7.657 4.602 2.661 1.00 94.69 90 LEU A N 1
ATOM 729 C CA . LEU A 1 90 ? 6.570 5.361 2.023 1.00 94.69 90 LEU A CA 1
ATOM 730 C C . LEU A 1 90 ? 6.828 6.874 2.001 1.00 94.69 90 LEU A C 1
ATOM 732 O O . LEU A 1 90 ? 6.365 7.577 1.099 1.00 94.69 90 LEU A O 1
ATOM 736 N N . ASN A 1 91 ? 7.579 7.401 2.973 1.00 91.62 91 ASN A N 1
ATOM 737 C CA . ASN A 1 91 ? 7.940 8.819 3.001 1.00 91.62 91 ASN A CA 1
ATOM 738 C C . ASN A 1 91 ? 8.959 9.160 1.911 1.00 91.62 91 ASN A C 1
ATOM 740 O O . ASN A 1 91 ? 8.876 10.232 1.311 1.00 91.62 91 ASN A O 1
ATOM 744 N N . GLU A 1 92 ? 9.893 8.255 1.633 1.00 89.12 92 GLU A N 1
ATOM 745 C CA . GLU A 1 92 ? 10.826 8.386 0.518 1.00 89.12 92 GLU A CA 1
ATOM 746 C C . GLU A 1 92 ? 10.094 8.318 -0.825 1.00 89.12 92 GLU A C 1
ATOM 748 O O . GLU A 1 92 ? 10.272 9.207 -1.658 1.00 89.12 92 GLU A O 1
ATOM 753 N N . ILE A 1 93 ? 9.198 7.340 -1.007 1.00 91.56 93 ILE A N 1
ATOM 754 C CA . ILE A 1 93 ? 8.381 7.232 -2.225 1.00 91.56 93 ILE A CA 1
ATOM 755 C C . ILE A 1 93 ? 7.569 8.506 -2.425 1.00 91.56 93 ILE A C 1
ATOM 757 O O . ILE A 1 93 ? 7.609 9.088 -3.500 1.00 91.56 93 ILE A O 1
ATOM 761 N N . LYS A 1 94 ? 6.892 8.993 -1.381 1.00 89.06 94 LYS A N 1
ATOM 762 C CA . LYS A 1 94 ? 6.144 10.257 -1.415 1.00 89.06 94 LYS A CA 1
ATOM 763 C C . LYS A 1 94 ? 7.015 11.438 -1.862 1.00 89.06 94 LYS A C 1
ATOM 765 O O . LYS A 1 94 ? 6.567 12.232 -2.679 1.00 89.06 94 LYS A O 1
ATOM 770 N N . ARG A 1 95 ? 8.244 11.573 -1.345 1.00 82.19 95 ARG A N 1
ATOM 771 C CA . ARG A 1 95 ? 9.180 12.654 -1.736 1.00 82.19 95 ARG A CA 1
ATOM 772 C C . ARG A 1 95 ? 9.641 12.549 -3.191 1.00 82.19 95 ARG A C 1
ATOM 774 O O . ARG A 1 95 ? 10.096 13.542 -3.757 1.00 82.19 95 ARG A O 1
ATOM 781 N N . ASN A 1 96 ? 9.586 11.351 -3.761 1.00 81.75 96 ASN A N 1
ATOM 782 C CA . ASN A 1 96 ? 10.041 11.039 -5.112 1.00 81.75 96 ASN A CA 1
ATOM 783 C C . ASN A 1 96 ? 8.886 10.801 -6.092 1.00 81.75 96 ASN A C 1
ATOM 785 O O . ASN A 1 96 ? 9.145 10.465 -7.244 1.00 81.75 96 ASN A O 1
ATOM 789 N N . TYR A 1 97 ? 7.637 10.964 -5.655 1.00 86.06 97 TYR A N 1
ATOM 790 C CA . TYR A 1 97 ? 6.462 10.722 -6.476 1.00 86.06 97 TYR A CA 1
ATOM 791 C C . TYR A 1 97 ? 6.042 11.983 -7.224 1.00 86.06 97 TYR A C 1
ATOM 793 O O . TYR A 1 97 ? 5.868 13.049 -6.630 1.00 86.06 97 TYR A O 1
ATOM 801 N N . TYR A 1 98 ? 5.834 11.827 -8.529 1.00 81.88 98 TYR A N 1
ATOM 802 C CA . TYR A 1 98 ? 5.436 12.895 -9.435 1.00 81.88 98 TYR A CA 1
ATOM 803 C C . TYR A 1 98 ? 4.267 12.402 -10.287 1.00 81.88 98 TYR A C 1
ATOM 805 O O . TYR A 1 98 ? 4.481 11.599 -11.194 1.00 81.88 98 TYR A O 1
ATOM 813 N N . PRO A 1 99 ? 3.032 12.852 -10.014 1.00 83.75 99 PRO A N 1
ATOM 814 C CA . PRO A 1 99 ? 1.882 12.425 -10.796 1.00 83.75 99 PRO A CA 1
ATOM 815 C C . PRO A 1 99 ? 1.941 12.987 -12.219 1.00 83.75 99 PRO A C 1
ATOM 817 O O . PRO A 1 99 ? 2.338 14.137 -12.440 1.00 83.75 99 PRO A O 1
ATOM 820 N N . ALA A 1 100 ? 1.470 12.200 -13.187 1.00 82.50 100 ALA A N 1
ATOM 821 C CA . ALA A 1 100 ? 1.379 12.644 -14.572 1.00 82.50 100 ALA A CA 1
ATOM 822 C C . ALA A 1 100 ? 0.452 13.865 -14.710 1.00 82.50 100 ALA A C 1
ATOM 824 O O . ALA A 1 100 ? -0.649 13.913 -14.158 1.00 82.50 100 ALA A O 1
ATOM 825 N N . LYS A 1 101 ? 0.854 14.849 -15.527 1.00 74.38 101 LYS A N 1
ATOM 826 C CA . LYS A 1 101 ? 0.080 16.091 -15.730 1.00 74.38 101 LYS A CA 1
ATOM 827 C C . LYS A 1 101 ? -1.339 15.845 -16.240 1.00 74.38 101 LYS A C 1
ATOM 829 O O . LYS A 1 101 ? -2.239 16.635 -15.963 1.00 74.38 101 LYS A O 1
ATOM 834 N N . ALA A 1 102 ? -1.525 14.776 -17.012 1.00 78.31 102 ALA A N 1
ATOM 835 C CA . ALA A 1 102 ? -2.825 14.389 -17.540 1.00 78.31 102 ALA A CA 1
ATOM 836 C C . ALA A 1 102 ? -3.840 14.094 -16.422 1.00 78.31 102 ALA A C 1
ATOM 838 O O . ALA A 1 102 ? -5.009 14.431 -16.592 1.00 78.31 102 ALA A O 1
ATOM 839 N N . HIS A 1 103 ? -3.394 13.583 -15.266 1.00 82.81 103 HIS A N 1
ATOM 840 C CA . HIS A 1 103 ? -4.274 13.237 -14.146 1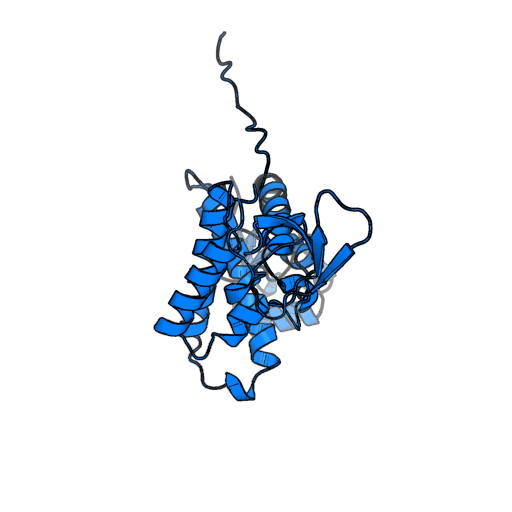.00 82.81 103 HIS A CA 1
ATOM 841 C C . HIS A 1 103 ? -5.041 14.456 -13.617 1.00 82.81 103 HIS A C 1
ATOM 843 O O . HIS A 1 103 ? -6.224 14.355 -13.312 1.00 82.81 103 HIS A O 1
ATOM 849 N N . PHE A 1 104 ? -4.418 15.640 -13.590 1.00 82.75 104 PHE A N 1
ATOM 850 C CA . PHE A 1 104 ? -5.052 16.878 -13.111 1.00 82.75 104 PHE A CA 1
ATOM 851 C C . PHE A 1 104 ? -6.142 17.428 -14.036 1.00 82.75 104 PHE A C 1
ATOM 853 O O . PHE A 1 104 ? -6.854 18.358 -13.665 1.00 82.75 104 PHE A O 1
ATOM 860 N N . ARG A 1 105 ? -6.272 16.891 -15.254 1.00 82.50 105 ARG A N 1
ATOM 861 C CA . ARG A 1 105 ? -7.364 17.254 -16.170 1.00 82.50 105 ARG A CA 1
ATOM 862 C C . ARG A 1 105 ? -8.631 16.449 -15.893 1.00 82.50 105 ARG A C 1
ATOM 864 O O . ARG A 1 105 ? -9.681 16.759 -16.452 1.00 82.50 105 ARG A O 1
ATOM 871 N N . GLU A 1 106 ? -8.545 15.418 -15.058 1.00 83.50 106 GLU A N 1
ATOM 872 C CA . GLU A 1 106 ? -9.677 14.571 -14.721 1.00 83.50 106 GLU A CA 1
ATOM 873 C C . GLU A 1 106 ? -10.527 15.183 -13.606 1.00 83.50 106 GLU A C 1
ATOM 875 O O . GLU A 1 106 ? -10.024 15.737 -12.632 1.00 83.50 106 GLU A O 1
ATOM 880 N N . LYS A 1 107 ? -11.852 15.022 -13.706 1.00 85.75 107 LYS A N 1
ATOM 881 C CA . LYS A 1 107 ? -12.805 15.544 -12.710 1.00 85.75 107 LYS A CA 1
ATOM 882 C C . LYS A 1 107 ? -12.580 14.974 -11.299 1.00 85.75 107 LYS A C 1
ATOM 884 O O . LYS A 1 107 ? -12.994 15.591 -10.326 1.00 85.75 107 LYS A O 1
ATOM 889 N N . LYS A 1 108 ? -11.975 13.789 -11.195 1.00 90.75 108 LYS A N 1
ATOM 890 C CA . LYS A 1 108 ? -11.629 13.107 -9.938 1.00 90.75 108 LYS A CA 1
ATOM 891 C C . LYS A 1 108 ? -10.125 12.849 -9.878 1.00 90.75 108 LYS A C 1
ATOM 893 O O . LYS A 1 108 ? -9.701 11.712 -9.670 1.00 90.75 108 LYS A O 1
ATOM 898 N N . TRP A 1 109 ? -9.328 13.878 -10.147 1.00 90.56 109 TRP A N 1
ATOM 899 C CA . TRP A 1 109 ? -7.875 13.757 -10.239 1.00 90.56 109 TRP A CA 1
ATOM 900 C C . TRP A 1 109 ? -7.261 13.111 -8.989 1.00 90.56 109 TRP A C 1
ATOM 902 O O . TRP A 1 109 ? -6.320 12.337 -9.121 1.00 90.56 109 TRP A O 1
ATOM 912 N N . GLU A 1 110 ? -7.814 13.333 -7.791 1.00 92.88 110 GLU A N 1
ATOM 913 C CA . GLU A 1 110 ? -7.327 12.734 -6.544 1.00 92.88 110 GLU A CA 1
ATOM 914 C C . GLU A 1 110 ? -7.442 11.210 -6.571 1.00 92.88 110 GLU A C 1
ATOM 916 O O . GLU A 1 110 ? -6.542 10.505 -6.120 1.00 92.88 110 GLU A O 1
ATOM 921 N N . TYR A 1 111 ? -8.543 10.699 -7.128 1.00 94.19 111 TYR A N 1
ATOM 922 C CA . TYR A 1 111 ? -8.767 9.266 -7.281 1.00 94.19 111 TYR A CA 1
ATOM 923 C C . TYR A 1 111 ? -7.736 8.648 -8.224 1.00 94.19 111 TYR A C 1
ATOM 925 O O . TYR A 1 111 ? -7.229 7.559 -7.962 1.00 94.19 111 TYR A O 1
ATOM 933 N N . VAL A 1 112 ? -7.429 9.348 -9.314 1.00 93.38 112 VAL A N 1
ATOM 934 C CA . VAL A 1 112 ? -6.486 8.907 -10.350 1.00 93.38 112 VAL A CA 1
ATOM 935 C C . VAL A 1 112 ? -5.061 8.933 -9.813 1.00 93.38 112 VAL A C 1
ATOM 937 O O . VAL A 1 112 ? -4.355 7.934 -9.892 1.00 93.38 112 VAL A O 1
ATOM 940 N N . VAL A 1 113 ? -4.669 10.044 -9.186 1.00 93.12 113 VAL A N 1
ATOM 941 C CA . VAL A 1 113 ? -3.374 10.207 -8.519 1.00 93.12 113 VAL A CA 1
ATOM 942 C C . VAL A 1 113 ? -3.207 9.199 -7.387 1.00 93.12 113 VAL A C 1
ATOM 944 O O . VAL A 1 113 ? -2.110 8.680 -7.206 1.00 93.12 113 VAL A O 1
ATOM 947 N N . GLY A 1 114 ? -4.272 8.907 -6.637 1.00 94.94 114 GLY A N 1
ATOM 948 C CA . GLY A 1 114 ? -4.247 7.896 -5.586 1.00 94.94 114 GLY A CA 1
ATOM 949 C C . GLY A 1 114 ? -4.029 6.492 -6.136 1.00 94.94 114 GLY A C 1
ATOM 950 O O . GLY A 1 114 ? -3.179 5.763 -5.631 1.00 94.94 114 GLY A O 1
ATOM 951 N N . LEU A 1 115 ? -4.728 6.136 -7.218 1.00 96.25 115 LEU A N 1
ATOM 952 C CA . LEU A 1 115 ? -4.531 4.858 -7.898 1.00 96.25 115 LEU A CA 1
ATOM 953 C C . LEU A 1 115 ? -3.098 4.712 -8.419 1.00 96.25 115 LEU A C 1
ATOM 955 O O . LEU A 1 115 ? -2.474 3.679 -8.195 1.00 96.25 115 LEU A O 1
ATOM 959 N N . ASP A 1 116 ? -2.593 5.736 -9.103 1.00 94.75 116 ASP A N 1
ATOM 960 C CA . ASP A 1 116 ? -1.240 5.762 -9.660 1.00 94.75 116 ASP A CA 1
ATOM 961 C C . ASP A 1 116 ? -0.170 5.638 -8.564 1.00 94.75 116 ASP A C 1
ATOM 963 O O . ASP A 1 116 ? 0.731 4.806 -8.648 1.00 94.75 116 ASP A O 1
ATOM 967 N N . TYR A 1 117 ? -0.342 6.365 -7.459 1.00 96.00 117 TYR A N 1
ATOM 968 C CA . TYR A 1 117 ? 0.555 6.274 -6.313 1.00 96.00 117 TYR A CA 1
ATOM 969 C C . TYR A 1 117 ? 0.572 4.881 -5.674 1.00 96.00 117 TYR A C 1
ATOM 971 O O . TYR A 1 117 ? 1.640 4.329 -5.413 1.00 96.00 117 TYR A O 1
ATOM 979 N N . ILE A 1 118 ? -0.602 4.283 -5.433 1.00 96.81 118 ILE A N 1
ATOM 980 C CA . ILE A 1 118 ? -0.679 2.938 -4.847 1.00 96.81 118 ILE A CA 1
ATOM 981 C C . ILE A 1 118 ? -0.062 1.904 -5.800 1.00 96.81 118 ILE A C 1
ATOM 983 O O . ILE A 1 118 ? 0.605 0.975 -5.344 1.00 96.81 118 ILE A O 1
ATOM 987 N N . LYS A 1 119 ? -0.234 2.067 -7.120 1.00 94.94 119 LYS A N 1
ATOM 988 C CA . LYS A 1 119 ? 0.457 1.228 -8.108 1.00 94.94 119 LYS A CA 1
ATOM 989 C C . LYS A 1 119 ? 1.972 1.325 -7.937 1.00 94.94 119 LYS A C 1
ATOM 991 O O . LYS A 1 119 ? 2.609 0.284 -7.813 1.00 94.94 119 LYS A O 1
ATOM 996 N N . GLU A 1 120 ? 2.537 2.532 -7.876 1.00 93.69 120 GLU A N 1
ATOM 997 C CA . GLU A 1 120 ? 3.981 2.749 -7.678 1.00 93.69 120 GLU A CA 1
ATOM 998 C C . GLU A 1 120 ? 4.493 2.068 -6.395 1.00 93.69 120 GLU A C 1
ATOM 1000 O O . GLU A 1 120 ? 5.519 1.385 -6.417 1.00 93.69 120 GLU A O 1
ATOM 1005 N N . VAL A 1 121 ? 3.752 2.185 -5.286 1.00 95.50 121 VAL A N 1
ATOM 1006 C CA . VAL A 1 121 ? 4.068 1.499 -4.020 1.00 95.50 121 VAL A CA 1
ATOM 1007 C C . VAL A 1 121 ? 4.075 -0.022 -4.203 1.00 95.50 121 VAL A C 1
ATOM 1009 O O . VAL A 1 121 ? 5.065 -0.677 -3.868 1.00 95.50 121 VAL A O 1
ATOM 1012 N N . ASN A 1 122 ? 3.010 -0.582 -4.781 1.00 92.69 122 ASN A N 1
ATOM 1013 C CA . ASN A 1 122 ? 2.880 -2.023 -4.996 1.00 92.69 122 ASN A CA 1
ATOM 1014 C C . ASN A 1 122 ? 3.964 -2.567 -5.934 1.00 92.69 122 ASN A C 1
ATOM 1016 O O . ASN A 1 122 ? 4.464 -3.666 -5.706 1.00 92.69 122 ASN A O 1
ATOM 1020 N N . TYR A 1 123 ? 4.346 -1.812 -6.967 1.00 90.06 123 TYR A N 1
ATOM 1021 C CA . TYR A 1 123 ? 5.425 -2.191 -7.877 1.00 90.06 123 TYR A CA 1
ATOM 1022 C C . TYR A 1 123 ? 6.772 -2.259 -7.171 1.00 90.06 123 TYR A C 1
ATOM 1024 O O . TYR A 1 123 ? 7.470 -3.266 -7.289 1.00 90.06 123 TYR A O 1
ATOM 1032 N N . LYS A 1 124 ? 7.131 -1.223 -6.406 1.00 90.62 124 LYS A N 1
ATOM 1033 C CA . LYS A 1 124 ? 8.394 -1.220 -5.656 1.00 90.62 124 LYS A CA 1
ATOM 1034 C C . LYS A 1 124 ? 8.439 -2.347 -4.630 1.00 90.62 124 LYS A C 1
ATOM 1036 O O . LYS A 1 124 ? 9.453 -3.033 -4.527 1.00 90.62 124 LYS A O 1
ATOM 1041 N N . TYR A 1 125 ? 7.341 -2.565 -3.908 1.00 90.50 125 TYR A N 1
ATOM 1042 C CA . TYR A 1 125 ? 7.241 -3.673 -2.965 1.00 90.50 125 TYR A CA 1
ATOM 1043 C C . TYR A 1 125 ? 7.418 -5.026 -3.662 1.00 90.50 125 TYR A C 1
ATOM 1045 O O . TYR A 1 125 ? 8.194 -5.871 -3.217 1.00 90.50 125 TYR A O 1
ATOM 1053 N N . LEU A 1 126 ? 6.758 -5.214 -4.803 1.00 86.62 126 LEU A N 1
ATOM 1054 C CA . LEU A 1 126 ? 6.883 -6.437 -5.575 1.00 86.62 126 LEU A CA 1
ATOM 1055 C C . LEU A 1 126 ? 8.317 -6.678 -6.062 1.00 86.62 126 LEU A C 1
ATOM 1057 O O . LEU A 1 126 ? 8.786 -7.816 -6.039 1.00 86.62 126 LEU A O 1
ATOM 1061 N N . GLU A 1 127 ? 9.029 -5.641 -6.502 1.00 84.75 127 GLU A N 1
ATOM 1062 C CA . GLU A 1 127 ? 10.429 -5.788 -6.903 1.00 84.75 127 GLU A CA 1
ATOM 1063 C C . GLU A 1 127 ? 11.312 -6.280 -5.752 1.00 84.75 127 GLU A C 1
ATOM 1065 O O . GLU A 1 127 ? 12.166 -7.142 -5.979 1.00 84.75 127 GLU A O 1
ATOM 1070 N N . ILE A 1 128 ? 11.091 -5.775 -4.533 1.00 86.69 128 ILE A N 1
ATOM 1071 C CA . ILE A 1 128 ? 11.768 -6.254 -3.319 1.00 86.69 128 ILE A CA 1
ATOM 1072 C C . ILE A 1 128 ? 11.415 -7.724 -3.088 1.00 86.69 128 ILE A C 1
ATOM 1074 O O . ILE A 1 128 ? 12.305 -8.571 -3.013 1.00 86.69 128 ILE A O 1
ATOM 1078 N N . PHE A 1 129 ? 10.119 -8.040 -3.059 1.00 85.00 129 PHE A N 1
ATOM 1079 C CA . PHE A 1 129 ? 9.630 -9.388 -2.799 1.00 85.00 129 PHE A CA 1
ATOM 1080 C C . PHE A 1 129 ? 10.192 -10.411 -3.795 1.00 85.00 129 PHE A C 1
ATOM 1082 O O . PHE A 1 129 ? 10.675 -11.468 -3.388 1.00 85.00 129 PHE A O 1
ATOM 1089 N N . ARG A 1 130 ? 10.200 -10.080 -5.093 1.00 82.31 130 ARG A N 1
ATOM 1090 C CA . ARG A 1 130 ? 10.726 -10.947 -6.156 1.00 82.31 130 ARG A CA 1
ATOM 1091 C C . ARG A 1 130 ? 12.218 -11.217 -5.990 1.00 82.31 130 ARG A C 1
ATOM 1093 O O . ARG A 1 130 ? 12.643 -12.344 -6.214 1.00 82.31 130 ARG A O 1
ATOM 1100 N N . ARG A 1 131 ? 13.013 -10.210 -5.606 1.00 83.38 131 ARG A N 1
ATOM 1101 C CA . ARG A 1 131 ? 14.457 -10.386 -5.363 1.00 83.38 131 ARG A CA 1
ATOM 1102 C C . ARG A 1 131 ? 14.703 -11.333 -4.189 1.00 83.38 131 ARG A C 1
ATOM 1104 O O . ARG A 1 131 ? 15.532 -12.231 -4.308 1.00 83.38 131 ARG A O 1
ATOM 1111 N N . SER A 1 132 ? 13.940 -11.180 -3.109 1.00 82.88 132 SER A N 1
ATOM 1112 C CA . SER A 1 132 ? 14.060 -12.020 -1.910 1.00 82.88 132 SER A CA 1
ATOM 1113 C C . SER A 1 132 ? 13.553 -13.454 -2.100 1.00 82.88 132 SER A C 1
ATOM 1115 O O . SER A 1 132 ? 13.927 -14.332 -1.335 1.00 82.88 132 SER A O 1
ATOM 1117 N N . HIS A 1 133 ? 12.740 -13.709 -3.129 1.00 81.81 133 HIS A N 1
ATOM 1118 C CA . HIS A 1 133 ? 12.119 -15.012 -3.392 1.00 81.81 133 HIS A CA 1
ATOM 1119 C C . HIS A 1 133 ? 12.371 -15.482 -4.832 1.00 81.81 133 HIS A C 1
ATOM 1121 O O . HIS A 1 133 ? 11.487 -16.025 -5.496 1.00 81.81 133 HIS A O 1
ATOM 1127 N N . THR A 1 134 ? 13.583 -15.247 -5.342 1.00 78.00 134 THR A N 1
ATOM 1128 C CA . THR A 1 134 ? 13.929 -15.507 -6.750 1.00 78.00 134 THR A CA 1
ATOM 1129 C C . THR A 1 134 ? 13.669 -16.965 -7.157 1.00 78.00 134 THR A C 1
ATOM 1131 O O . THR A 1 134 ? 13.198 -17.211 -8.263 1.00 78.00 134 THR A O 1
ATOM 1134 N N . GLU A 1 135 ? 13.885 -17.923 -6.252 1.00 78.69 135 GLU A N 1
ATOM 1135 C CA . GLU A 1 135 ? 13.652 -19.357 -6.489 1.00 78.69 135 GLU A CA 1
ATOM 1136 C C . GLU A 1 135 ? 12.171 -19.711 -6.706 1.00 78.69 135 GLU A C 1
ATOM 1138 O O . GLU A 1 135 ? 11.859 -20.636 -7.448 1.00 78.69 135 GLU A O 1
ATOM 1143 N N . LEU A 1 136 ? 11.249 -18.953 -6.102 1.00 71.62 136 LEU A N 1
ATOM 1144 C CA . LEU A 1 136 ? 9.804 -19.186 -6.203 1.00 71.62 136 LEU A CA 1
ATOM 1145 C C . LEU A 1 136 ? 9.169 -18.464 -7.400 1.00 71.62 136 LEU A C 1
ATOM 1147 O O . LEU A 1 136 ? 8.125 -18.878 -7.899 1.00 71.62 136 LEU A O 1
ATOM 1151 N N . TYR A 1 137 ? 9.779 -17.365 -7.848 1.00 71.00 137 TYR A N 1
ATOM 1152 C CA . TYR A 1 137 ? 9.120 -16.394 -8.728 1.00 71.00 137 TYR A CA 1
ATOM 1153 C C . TYR A 1 137 ? 9.938 -15.970 -9.948 1.00 71.00 137 TYR A C 1
ATOM 1155 O O . TYR A 1 137 ? 9.478 -15.126 -10.723 1.00 71.00 137 TYR A O 1
ATOM 1163 N N . GLY A 1 138 ? 11.134 -16.530 -10.139 1.00 64.94 138 GLY A N 1
ATOM 1164 C CA . GLY A 1 138 ? 12.044 -16.171 -11.230 1.00 64.94 138 GLY A CA 1
ATOM 1165 C C . GLY A 1 138 ? 11.454 -16.374 -12.628 1.00 64.94 138 GLY A C 1
ATOM 1166 O O . GLY A 1 138 ? 11.793 -15.629 -13.545 1.00 64.94 138 GLY A O 1
ATOM 1167 N N . GLU A 1 139 ? 10.526 -17.322 -12.777 1.00 73.44 139 GLU A N 1
ATOM 1168 C CA . GLU A 1 139 ? 9.903 -17.673 -14.060 1.00 73.44 139 GLU A CA 1
ATOM 1169 C C . GLU A 1 139 ? 8.532 -17.020 -14.289 1.00 73.44 139 GLU A C 1
ATOM 1171 O O . GLU A 1 139 ? 7.974 -17.117 -15.384 1.00 73.44 139 GLU A O 1
ATOM 1176 N N . VAL A 1 140 ? 7.968 -16.335 -13.287 1.00 76.00 140 VAL A N 1
ATOM 1177 C CA . VAL A 1 140 ? 6.638 -15.730 -13.423 1.00 76.00 140 VAL A CA 1
ATOM 1178 C C . VAL A 1 140 ? 6.700 -14.560 -14.418 1.00 76.00 140 VAL A C 1
ATOM 1180 O O . VAL A 1 140 ? 7.464 -13.607 -14.214 1.00 76.00 140 VAL A O 1
ATOM 1183 N N . PRO A 1 141 ? 5.875 -14.567 -15.484 1.00 82.06 141 PRO A N 1
ATOM 1184 C CA . PRO A 1 141 ? 5.881 -13.498 -16.471 1.00 82.06 141 PRO A CA 1
ATOM 1185 C C . PRO A 1 141 ? 5.579 -12.125 -15.860 1.00 82.06 141 PRO A C 1
ATOM 1187 O O . PRO A 1 141 ? 4.594 -11.939 -15.145 1.00 82.06 141 PRO A O 1
ATOM 1190 N N . HIS A 1 142 ? 6.381 -11.122 -16.227 1.00 81.75 142 HIS A N 1
ATOM 1191 C CA . HIS A 1 142 ? 6.264 -9.755 -15.706 1.00 81.75 142 HIS A CA 1
ATOM 1192 C C . HIS A 1 142 ? 4.858 -9.144 -15.861 1.00 81.75 142 HIS A C 1
ATOM 1194 O O . HIS A 1 142 ? 4.391 -8.427 -14.983 1.00 81.75 142 HIS A O 1
ATOM 1200 N N . HIS A 1 143 ? 4.141 -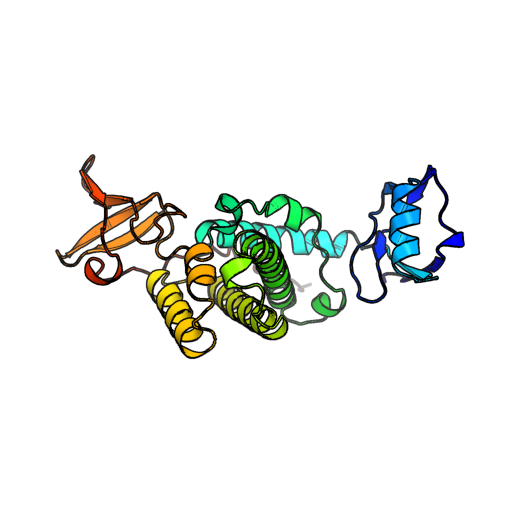9.457 -16.942 1.00 85.38 143 HIS A N 1
ATOM 1201 C CA . HIS A 1 143 ? 2.794 -8.923 -17.166 1.00 85.38 143 HIS A CA 1
ATOM 1202 C C . HIS A 1 143 ? 1.756 -9.425 -16.142 1.00 85.38 143 HIS A C 1
ATOM 1204 O O . HIS A 1 143 ? 0.764 -8.743 -15.892 1.00 85.38 143 HIS A O 1
ATOM 1210 N N . ILE A 1 144 ? 1.966 -10.599 -15.540 1.00 85.00 144 ILE A N 1
ATOM 1211 C CA . ILE A 1 144 ? 1.061 -11.141 -14.517 1.00 85.00 144 ILE A CA 1
ATOM 1212 C C . ILE A 1 144 ? 1.238 -10.359 -13.221 1.00 85.00 144 ILE A C 1
ATOM 1214 O O . ILE A 1 144 ? 0.261 -9.911 -12.627 1.00 85.00 144 ILE A O 1
ATOM 1218 N N . PHE A 1 145 ? 2.487 -10.129 -12.835 1.00 82.81 145 PHE A N 1
ATOM 1219 C CA . PHE A 1 145 ? 2.842 -9.279 -11.708 1.00 82.81 145 PHE A CA 1
ATOM 1220 C C . PHE A 1 145 ? 2.225 -7.887 -11.803 1.00 82.81 145 PHE A C 1
ATOM 1222 O O . PHE A 1 145 ? 1.549 -7.448 -10.878 1.00 82.81 145 PHE A O 1
ATOM 1229 N N . VAL A 1 146 ? 2.400 -7.243 -12.958 1.00 86.69 146 VAL A N 1
ATOM 1230 C CA . VAL A 1 146 ? 1.768 -5.962 -13.297 1.00 86.69 146 VAL A CA 1
ATOM 1231 C C . VAL A 1 146 ? 0.269 -6.029 -13.045 1.00 86.69 146 VAL A C 1
ATOM 1233 O O . VAL A 1 146 ? -0.259 -5.247 -12.260 1.00 86.69 146 VAL A O 1
ATOM 1236 N N . ARG A 1 147 ? -0.415 -7.025 -13.614 1.00 89.62 147 ARG A N 1
ATOM 1237 C CA . ARG A 1 147 ? -1.864 -7.170 -13.462 1.00 89.62 147 ARG A CA 1
ATOM 1238 C C . ARG A 1 147 ? -2.302 -7.327 -12.003 1.00 89.62 147 ARG A C 1
ATOM 1240 O O . ARG A 1 147 ? -3.315 -6.750 -11.617 1.00 89.62 147 ARG A O 1
ATOM 1247 N N . VAL A 1 148 ? -1.5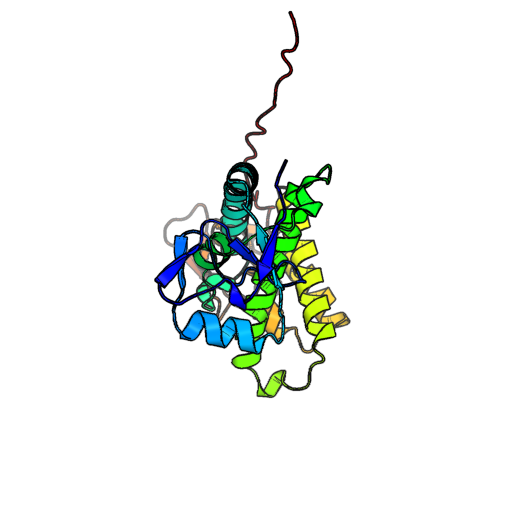64 -8.088 -11.194 1.00 88.12 148 VAL A N 1
ATOM 1248 C CA . VAL A 1 148 ? -1.868 -8.259 -9.763 1.00 88.12 148 VAL A CA 1
ATOM 1249 C C . VAL A 1 148 ? -1.644 -6.958 -8.992 1.00 88.12 148 VAL A C 1
ATOM 1251 O O . VAL A 1 148 ? -2.534 -6.540 -8.253 1.00 88.12 148 VAL A O 1
ATOM 1254 N N . CYS A 1 149 ? -0.520 -6.270 -9.208 1.00 89.12 149 CYS A N 1
ATOM 1255 C CA . CYS A 1 149 ? -0.243 -4.974 -8.585 1.00 89.12 149 CYS A CA 1
ATOM 1256 C C . CYS A 1 149 ? -1.326 -3.941 -8.916 1.00 89.12 149 CYS A C 1
ATOM 1258 O O . CYS A 1 149 ? -1.792 -3.233 -8.022 1.00 89.12 149 CYS A O 1
ATOM 1260 N N . GLU A 1 150 ? -1.760 -3.881 -10.177 1.00 92.88 150 GLU A N 1
ATOM 1261 C CA . GLU A 1 150 ? -2.830 -2.985 -10.613 1.00 92.88 150 GLU A CA 1
ATOM 1262 C C . GLU A 1 150 ? -4.180 -3.338 -9.998 1.00 92.88 150 GLU A C 1
ATOM 1264 O O . GLU A 1 150 ? -4.924 -2.438 -9.605 1.00 92.88 150 GLU A O 1
ATOM 1269 N N . GLN A 1 151 ? -4.495 -4.629 -9.888 1.00 94.56 151 GLN A N 1
ATOM 1270 C CA . GLN A 1 151 ? -5.751 -5.081 -9.305 1.00 94.56 151 GLN A CA 1
ATOM 1271 C C . GLN A 1 151 ? -5.826 -4.760 -7.806 1.00 94.56 151 GLN A C 1
ATOM 1273 O O . GLN A 1 151 ? -6.842 -4.238 -7.341 1.00 94.56 151 GLN A O 1
ATOM 1278 N N . ILE A 1 152 ? -4.743 -5.009 -7.065 1.00 92.88 152 ILE A N 1
ATOM 1279 C CA . ILE A 1 152 ? -4.643 -4.663 -5.642 1.00 92.88 152 ILE A CA 1
ATOM 1280 C C . ILE A 1 152 ? -4.700 -3.145 -5.467 1.00 92.88 152 ILE A C 1
ATOM 1282 O O . ILE A 1 152 ? -5.442 -2.657 -4.618 1.00 92.88 152 ILE A O 1
ATOM 1286 N N . ALA A 1 153 ? -3.985 -2.384 -6.301 1.00 95.62 153 ALA A N 1
ATOM 1287 C CA . ALA A 1 153 ? -4.024 -0.925 -6.250 1.00 95.62 153 ALA A CA 1
ATOM 1288 C C . ALA A 1 153 ? -5.432 -0.382 -6.513 1.00 95.62 153 ALA A C 1
ATOM 1290 O O . ALA A 1 153 ? -5.888 0.525 -5.819 1.00 95.62 153 ALA A O 1
ATOM 1291 N N . PHE A 1 154 ? -6.154 -0.973 -7.468 1.00 96.44 154 PHE A N 1
ATOM 1292 C CA . PHE A 1 154 ? -7.547 -0.635 -7.731 1.00 96.44 154 PHE A CA 1
ATOM 1293 C C . PHE A 1 154 ? -8.436 -0.882 -6.510 1.00 96.44 154 PHE A C 1
ATOM 1295 O O . PHE A 1 154 ? -9.220 -0.005 -6.146 1.00 96.44 154 PHE A O 1
ATOM 1302 N N . TRP A 1 155 ? -8.316 -2.044 -5.865 1.00 95.50 155 TRP A N 1
ATOM 1303 C CA . TRP A 1 155 ? -9.104 -2.363 -4.677 1.00 95.50 155 TRP A CA 1
ATOM 1304 C C . TRP A 1 155 ? -8.768 -1.451 -3.500 1.00 95.50 155 TRP A C 1
ATOM 1306 O O . TRP A 1 155 ? -9.682 -0.870 -2.925 1.00 95.50 155 TRP A O 1
ATOM 1316 N N . LEU A 1 156 ? -7.485 -1.258 -3.189 1.00 94.94 156 LEU A N 1
ATOM 1317 C CA . LEU A 1 156 ? -7.036 -0.357 -2.127 1.00 94.94 156 LEU A CA 1
ATOM 1318 C C . LEU A 1 156 ? -7.527 1.074 -2.359 1.00 94.94 156 LEU A C 1
ATOM 1320 O O . LEU A 1 156 ? -8.081 1.685 -1.449 1.00 94.94 156 LEU A O 1
ATOM 1324 N N . ASN A 1 157 ? -7.402 1.591 -3.585 1.00 95.56 157 ASN A N 1
ATOM 1325 C CA . ASN A 1 157 ? -7.870 2.934 -3.914 1.00 95.56 157 ASN A CA 1
ATOM 1326 C C . ASN A 1 157 ? -9.395 3.035 -3.773 1.00 95.56 157 ASN A C 1
ATOM 1328 O O . ASN A 1 157 ? -9.900 3.938 -3.112 1.00 95.56 157 ASN A O 1
ATOM 1332 N N . LYS A 1 158 ? -10.147 2.081 -4.336 1.00 94.62 158 LYS A N 1
ATOM 1333 C CA . LYS A 1 158 ? -11.612 2.049 -4.214 1.00 94.62 158 LYS A CA 1
ATOM 1334 C C . LYS A 1 158 ? -12.051 2.059 -2.748 1.00 94.62 158 LYS A C 1
ATOM 1336 O O . LYS A 1 158 ? -12.962 2.804 -2.397 1.00 94.62 158 LYS A O 1
ATOM 1341 N N . THR A 1 159 ? -11.392 1.260 -1.920 1.00 92.06 159 THR A N 1
ATOM 1342 C CA . THR A 1 159 ? -11.671 1.122 -0.491 1.00 92.06 159 THR A CA 1
ATOM 1343 C C . THR A 1 159 ? -11.291 2.365 0.315 1.00 92.06 159 THR A C 1
ATOM 1345 O O . THR A 1 159 ? -12.028 2.793 1.200 1.00 92.06 159 THR A O 1
ATOM 1348 N N . TYR A 1 160 ? -10.168 3.002 -0.009 1.00 92.31 160 TYR A N 1
ATOM 1349 C CA . TYR A 1 160 ? -9.807 4.288 0.579 1.00 92.31 160 TYR A CA 1
ATOM 1350 C C . TYR A 1 160 ? -10.908 5.328 0.315 1.00 92.31 160 TYR A C 1
ATOM 1352 O O . TYR A 1 160 ? -11.403 5.967 1.246 1.00 92.31 160 TYR A O 1
ATOM 1360 N N . TRP A 1 161 ? -11.360 5.438 -0.938 1.00 92.25 161 TRP A N 1
ATOM 1361 C CA . TRP A 1 161 ? -12.365 6.422 -1.347 1.00 92.25 161 TRP A CA 1
ATOM 1362 C C . TRP A 1 161 ? -13.801 6.076 -0.929 1.00 92.25 161 TRP A C 1
ATOM 1364 O O . TRP A 1 161 ? -14.646 6.971 -0.924 1.00 92.25 161 TRP A O 1
ATOM 1374 N N . SER A 1 162 ? -14.100 4.830 -0.539 1.00 90.94 162 SER A N 1
ATOM 1375 C CA . SER A 1 162 ? -15.388 4.491 0.088 1.00 90.94 162 SER A CA 1
ATOM 1376 C C . SER A 1 162 ? -15.487 4.964 1.541 1.00 90.94 162 SER A C 1
ATOM 1378 O O . SER A 1 162 ? -16.585 4.973 2.097 1.00 90.94 162 SER A O 1
ATOM 1380 N N . GLY A 1 163 ? -14.372 5.354 2.172 1.00 87.12 163 GLY A N 1
ATOM 1381 C CA . GLY A 1 163 ? -14.328 5.910 3.533 1.00 87.12 163 GLY A CA 1
ATOM 1382 C C . GLY A 1 163 ? -14.569 4.899 4.664 1.00 87.12 163 GLY A C 1
ATOM 1383 O O . GLY A 1 163 ? -14.483 5.251 5.844 1.00 87.12 163 GLY A O 1
ATOM 1384 N N . SER A 1 164 ? -14.866 3.647 4.320 1.00 87.31 164 SER A N 1
ATOM 1385 C CA . SER A 1 164 ? -15.043 2.535 5.252 1.00 87.31 164 SER A CA 1
ATOM 1386 C C . SER A 1 164 ? -14.620 1.224 4.599 1.00 87.31 164 SER A C 1
ATOM 1388 O O . SER A 1 164 ? -14.809 1.033 3.392 1.00 87.31 164 SER A O 1
ATOM 1390 N N . ILE A 1 165 ? -14.043 0.337 5.409 1.00 89.56 165 ILE A N 1
ATOM 1391 C CA . ILE A 1 165 ? -13.568 -0.984 5.001 1.00 89.56 165 ILE A CA 1
ATOM 1392 C C . ILE A 1 165 ? -13.870 -2.007 6.086 1.00 89.56 165 ILE A C 1
ATOM 1394 O O . ILE A 1 165 ? -13.600 -1.769 7.258 1.00 89.56 165 ILE A O 1
ATOM 1398 N N . GLN A 1 166 ? -14.387 -3.166 5.693 1.00 91.75 166 GLN A N 1
ATOM 1399 C CA . GLN A 1 166 ? -14.365 -4.351 6.539 1.00 91.75 166 GLN A CA 1
ATOM 1400 C C . GLN A 1 166 ? -13.067 -5.122 6.232 1.00 91.75 166 GLN A C 1
ATOM 1402 O O . GLN A 1 166 ? -12.981 -5.722 5.158 1.00 91.75 166 GLN A O 1
ATOM 1407 N N . PRO A 1 167 ? -12.032 -5.051 7.091 1.00 90.50 167 PRO A N 1
ATOM 1408 C CA . PRO A 1 167 ? -10.675 -5.471 6.730 1.00 90.50 167 PRO A CA 1
ATOM 1409 C C . PRO A 1 167 ? -10.579 -6.961 6.401 1.00 90.50 167 PRO A C 1
ATOM 1411 O O . PRO A 1 167 ? -10.045 -7.307 5.350 1.00 90.50 167 PRO A O 1
ATOM 1414 N N . LEU A 1 168 ? -11.188 -7.820 7.224 1.00 91.12 168 LEU A N 1
ATOM 1415 C CA . LEU A 1 168 ? -11.173 -9.266 7.005 1.00 91.12 168 LEU A CA 1
ATOM 1416 C C . LEU A 1 168 ? -11.866 -9.646 5.690 1.00 91.12 168 LEU A C 1
ATOM 1418 O O . LEU A 1 168 ? -11.273 -10.316 4.853 1.00 91.12 168 LEU A O 1
ATOM 1422 N N . ALA A 1 169 ? -13.066 -9.113 5.443 1.00 91.44 169 ALA A N 1
ATOM 1423 C CA . ALA A 1 169 ? -13.797 -9.367 4.200 1.00 91.44 169 ALA A CA 1
ATOM 1424 C C . ALA A 1 169 ? -13.046 -8.848 2.958 1.00 91.44 169 ALA A C 1
ATOM 1426 O O . ALA A 1 169 ? -13.055 -9.475 1.897 1.00 91.44 169 ALA A O 1
ATOM 1427 N N . PHE A 1 170 ? -12.372 -7.697 3.070 1.00 92.44 170 PHE A N 1
ATOM 1428 C CA . PHE A 1 170 ? -11.509 -7.183 2.006 1.00 92.44 170 PHE A CA 1
ATOM 1429 C C . PHE A 1 170 ? -10.332 -8.127 1.734 1.00 92.44 170 PHE A C 1
ATOM 1431 O O . PHE A 1 170 ? -10.037 -8.425 0.574 1.00 92.44 170 PHE A O 1
ATOM 1438 N N . TYR A 1 171 ? -9.682 -8.609 2.791 1.00 92.44 171 TYR A N 1
ATOM 1439 C CA . TYR A 1 171 ? -8.571 -9.546 2.709 1.00 92.44 171 TYR A CA 1
ATOM 1440 C C . TYR A 1 171 ? -8.994 -10.876 2.063 1.00 92.44 171 TYR A C 1
ATOM 1442 O O . TYR A 1 171 ? -8.377 -11.308 1.089 1.00 92.44 171 TYR A O 1
ATOM 1450 N N . GLU A 1 172 ? -10.105 -11.469 2.508 1.00 91.50 172 GLU A N 1
ATOM 1451 C CA . GLU A 1 172 ? -10.691 -12.691 1.939 1.00 91.50 172 GLU A CA 1
ATOM 1452 C C . GLU A 1 172 ? -11.029 -12.542 0.454 1.00 91.50 172 GLU A C 1
ATOM 1454 O O . GLU A 1 172 ? -10.719 -13.420 -0.355 1.00 91.50 172 GLU A O 1
ATOM 1459 N N . MET A 1 173 ? -11.617 -11.405 0.065 1.00 93.81 173 MET A N 1
ATOM 1460 C CA . MET A 1 173 ? -11.894 -11.096 -1.338 1.00 93.81 173 MET A CA 1
ATOM 1461 C C . MET A 1 173 ? -10.602 -11.094 -2.169 1.00 93.81 173 MET A C 1
ATOM 1463 O O . MET A 1 173 ? -10.574 -11.655 -3.271 1.00 93.81 173 MET A O 1
ATOM 1467 N N . CYS A 1 174 ? -9.532 -10.480 -1.653 1.00 92.94 174 CYS A N 1
ATOM 1468 C CA . CYS A 1 174 ? -8.240 -10.432 -2.334 1.00 92.94 174 CYS A CA 1
ATOM 1469 C C . CYS A 1 174 ? -7.622 -11.832 -2.452 1.00 92.94 174 CYS A C 1
ATOM 1471 O O . CYS A 1 174 ? -7.206 -12.219 -3.550 1.00 92.94 174 CYS A O 1
ATOM 1473 N N . LEU A 1 175 ? -7.614 -12.607 -1.360 1.00 91.44 175 LEU A N 1
ATOM 1474 C CA . LEU A 1 175 ? -7.119 -13.985 -1.340 1.00 91.44 175 LEU A CA 1
ATOM 1475 C C . LEU A 1 175 ? -7.857 -14.856 -2.351 1.00 91.44 175 LEU A C 1
ATOM 1477 O O . LEU A 1 175 ? -7.228 -15.534 -3.162 1.00 91.44 175 LEU A O 1
ATOM 1481 N N . TYR A 1 176 ? -9.191 -14.821 -2.336 1.00 92.44 176 TYR A N 1
ATOM 1482 C CA . TYR A 1 176 ? -10.018 -15.615 -3.236 1.00 92.44 176 TYR A CA 1
ATOM 1483 C C . TYR A 1 176 ? -9.698 -15.314 -4.704 1.00 92.44 176 TYR A C 1
ATOM 1485 O O . TYR A 1 176 ? -9.516 -16.229 -5.513 1.00 92.44 176 TYR A O 1
ATOM 1493 N N . TRP A 1 177 ? -9.583 -14.031 -5.054 1.00 93.44 177 TRP A N 1
ATOM 1494 C CA . TRP A 1 177 ? -9.273 -13.632 -6.421 1.00 93.44 177 TRP A CA 1
ATOM 1495 C C . TRP A 1 177 ? -7.865 -14.069 -6.837 1.00 93.44 177 TRP A C 1
ATOM 1497 O O . TRP A 1 177 ? -7.700 -14.634 -7.920 1.00 93.44 177 TRP A O 1
ATOM 1507 N N . ILE A 1 178 ? -6.854 -13.871 -5.982 1.00 90.56 178 ILE A N 1
ATOM 1508 C CA . ILE A 1 178 ? -5.478 -14.277 -6.299 1.00 90.56 178 ILE A CA 1
ATOM 1509 C C . ILE A 1 178 ? -5.370 -15.790 -6.395 1.00 90.56 178 ILE A C 1
ATOM 1511 O O . ILE A 1 178 ? -4.841 -16.277 -7.387 1.00 90.56 178 ILE A O 1
ATOM 1515 N N . LYS A 1 179 ? -5.963 -16.549 -5.473 1.00 91.31 179 LYS A N 1
ATOM 1516 C CA . LYS A 1 179 ? -6.004 -18.015 -5.548 1.00 91.31 179 LYS A CA 1
ATOM 1517 C C . LYS A 1 179 ? -6.585 -18.507 -6.877 1.00 91.31 179 LYS A C 1
ATOM 1519 O O . LYS A 1 179 ? -6.068 -19.456 -7.461 1.00 91.31 179 LYS A O 1
ATOM 1524 N N . LYS A 1 180 ? -7.626 -17.838 -7.382 1.00 90.62 180 LYS A N 1
ATOM 1525 C CA . LYS A 1 180 ? -8.299 -18.190 -8.640 1.00 90.62 180 LYS A CA 1
ATOM 1526 C C . LYS A 1 180 ? -7.520 -17.796 -9.899 1.00 90.62 180 LYS A C 1
ATOM 1528 O O . LYS A 1 180 ? -7.590 -18.511 -10.895 1.00 90.62 180 LYS A O 1
ATOM 1533 N N . HIS A 1 181 ? -6.833 -16.654 -9.890 1.00 87.88 181 HIS A N 1
ATOM 1534 C CA . HIS A 1 181 ? -6.277 -16.049 -11.109 1.00 87.88 181 HIS A CA 1
ATOM 1535 C C . HIS A 1 181 ? -4.746 -16.028 -11.173 1.00 87.88 181 HIS A C 1
ATOM 1537 O O . HIS A 1 181 ? -4.184 -15.967 -12.265 1.00 87.88 181 HIS A O 1
ATOM 1543 N N . ALA A 1 182 ? -4.076 -16.075 -10.026 1.00 87.25 182 ALA A N 1
ATOM 1544 C CA . ALA A 1 182 ? -2.629 -15.982 -9.883 1.00 87.25 182 ALA A CA 1
ATOM 1545 C C . ALA A 1 182 ? -2.167 -16.712 -8.607 1.00 87.25 182 ALA A C 1
ATOM 1547 O O . ALA A 1 182 ? -1.434 -16.146 -7.806 1.00 87.25 182 ALA A O 1
ATOM 1548 N N . GLY A 1 183 ? -2.627 -17.953 -8.389 1.00 86.69 183 GLY A N 1
ATOM 1549 C CA . GLY A 1 183 ? -2.493 -18.638 -7.095 1.00 86.69 183 GLY A CA 1
ATOM 1550 C C . GLY A 1 183 ? -1.055 -18.824 -6.606 1.00 86.69 183 GLY A C 1
ATOM 1551 O O . GLY A 1 183 ? -0.819 -18.838 -5.406 1.00 86.69 183 GLY A O 1
ATOM 1552 N N . TYR A 1 184 ? -0.080 -18.874 -7.515 1.00 83.81 184 TYR A N 1
ATOM 1553 C CA . TYR A 1 184 ? 1.338 -18.871 -7.151 1.00 83.81 184 TYR A CA 1
ATOM 1554 C C . TYR A 1 184 ? 1.767 -17.571 -6.452 1.00 83.81 184 TYR A C 1
ATOM 1556 O O . TYR A 1 184 ? 2.678 -17.619 -5.647 1.00 83.81 184 TYR A O 1
ATOM 1564 N N . LEU A 1 185 ? 1.096 -16.434 -6.680 1.00 86.50 185 LEU A N 1
ATOM 1565 C CA . LEU A 1 185 ? 1.339 -15.151 -5.999 1.00 86.50 185 LEU A CA 1
ATOM 1566 C C . LEU A 1 185 ? 0.588 -15.004 -4.669 1.00 86.50 185 LEU A C 1
ATOM 1568 O O . LEU A 1 185 ? 0.562 -13.911 -4.106 1.00 86.50 185 LEU A O 1
ATOM 1572 N N . LEU A 1 186 ? -0.026 -16.069 -4.150 1.00 87.75 186 LEU A N 1
ATOM 1573 C CA . LEU A 1 186 ? -0.696 -16.017 -2.852 1.00 87.75 186 LEU A CA 1
ATOM 1574 C C . LEU A 1 186 ? 0.249 -15.571 -1.718 1.00 87.75 186 LEU A C 1
ATOM 1576 O O . LEU A 1 186 ? -0.113 -14.621 -1.023 1.00 87.75 186 LEU A O 1
ATOM 1580 N N . PRO A 1 187 ? 1.488 -16.097 -1.599 1.00 86.25 187 PRO A N 1
ATOM 1581 C CA . PRO A 1 187 ? 2.394 -15.665 -0.536 1.00 86.25 187 PRO A CA 1
ATOM 1582 C C . PRO A 1 187 ? 2.791 -14.188 -0.649 1.00 86.25 187 PRO A C 1
ATOM 1584 O O . PRO A 1 187 ? 3.025 -13.533 0.362 1.00 86.25 187 PRO A O 1
ATOM 1587 N N . PHE A 1 188 ? 2.844 -13.632 -1.866 1.00 85.75 188 PHE A N 1
ATOM 1588 C CA . PHE A 1 188 ? 3.066 -12.195 -2.063 1.00 85.75 188 PHE A CA 1
ATOM 1589 C C . PHE A 1 188 ? 1.946 -11.364 -1.426 1.00 85.75 188 PHE A C 1
ATOM 1591 O O . PHE A 1 188 ? 2.225 -10.380 -0.747 1.00 85.75 188 PHE A O 1
ATOM 1598 N N . LEU A 1 189 ? 0.686 -11.762 -1.625 1.00 87.38 189 LEU A N 1
ATOM 1599 C CA . LEU A 1 189 ? -0.461 -11.063 -1.047 1.00 87.38 189 LEU A CA 1
ATOM 1600 C C . LEU A 1 189 ? -0.488 -11.180 0.477 1.00 87.38 189 LEU A C 1
ATOM 1602 O O . LEU A 1 189 ? -0.729 -10.184 1.155 1.00 87.38 189 LEU A O 1
ATOM 1606 N N . GLU A 1 190 ? -0.224 -12.378 0.997 1.00 87.56 190 GLU A N 1
ATOM 1607 C CA . GLU A 1 190 ? -0.181 -12.652 2.437 1.00 87.56 190 GLU A CA 1
ATOM 1608 C C . GLU A 1 190 ? 0.902 -11.825 3.140 1.00 87.56 190 GLU A C 1
ATOM 1610 O O . GLU A 1 190 ? 0.702 -11.378 4.263 1.00 87.56 190 GLU A O 1
ATOM 1615 N N . ASN A 1 191 ? 2.016 -11.554 2.453 1.00 87.38 191 ASN A N 1
ATOM 1616 C CA . ASN A 1 191 ? 3.079 -10.680 2.951 1.00 87.38 191 ASN A CA 1
ATOM 1617 C C . ASN A 1 191 ? 2.806 -9.182 2.740 1.00 87.38 191 ASN A C 1
ATOM 1619 O O . ASN A 1 191 ? 3.529 -8.359 3.305 1.00 87.38 191 ASN A O 1
ATOM 1623 N N . LEU A 1 192 ? 1.817 -8.826 1.915 1.00 90.94 192 LEU A N 1
ATOM 1624 C CA . LEU A 1 192 ? 1.487 -7.443 1.585 1.00 90.94 192 LEU A CA 1
ATOM 1625 C C . LEU A 1 192 ? 0.369 -6.885 2.461 1.00 90.94 192 LEU A C 1
ATOM 1627 O O . LEU A 1 192 ? 0.497 -5.760 2.923 1.00 90.94 192 LEU A O 1
ATOM 1631 N N . LEU A 1 193 ? -0.748 -7.596 2.621 1.00 92.81 193 LEU A N 1
ATOM 1632 C CA . LEU A 1 193 ? -1.955 -7.052 3.251 1.00 92.81 193 LEU A CA 1
ATOM 1633 C C . LEU A 1 193 ? -2.056 -7.426 4.729 1.00 92.81 193 LEU A C 1
ATOM 1635 O O . LEU A 1 193 ? -1.761 -8.555 5.112 1.00 92.81 193 LEU A O 1
ATOM 1639 N N . VAL A 1 194 ? -2.574 -6.497 5.531 1.00 93.25 194 VAL A N 1
ATOM 1640 C CA . VAL A 1 194 ? -2.899 -6.728 6.942 1.00 93.25 194 VAL A CA 1
ATOM 1641 C C . VAL A 1 194 ? -4.353 -7.207 7.029 1.00 93.25 194 VAL A C 1
ATOM 1643 O O . VAL A 1 194 ? -5.255 -6.430 6.700 1.00 93.25 194 VAL A O 1
ATOM 1646 N N . PRO A 1 195 ? -4.628 -8.456 7.449 1.00 92.31 195 PRO A N 1
ATOM 1647 C CA . PRO A 1 195 ? -6.000 -8.962 7.513 1.00 92.31 195 PRO A CA 1
ATOM 1648 C C . PRO A 1 195 ? -6.825 -8.266 8.600 1.00 92.31 195 PRO A C 1
ATOM 1650 O O . PRO A 1 195 ? -8.025 -8.047 8.431 1.00 92.31 195 PRO A O 1
ATOM 1653 N N . LEU A 1 196 ? -6.180 -7.898 9.709 1.00 92.81 196 LEU A N 1
ATOM 1654 C CA . LEU A 1 196 ? -6.797 -7.274 10.875 1.00 92.81 196 LEU A CA 1
ATOM 1655 C C . LEU A 1 196 ? -5.888 -6.161 11.389 1.00 92.81 196 LEU A C 1
ATOM 1657 O O . LEU A 1 196 ? -4.955 -6.458 12.120 1.00 92.81 196 LEU A O 1
ATOM 1661 N N . PRO A 1 197 ? -6.103 -4.901 10.990 1.00 92.25 197 PRO A N 1
ATOM 1662 C CA . PRO A 1 197 ? -5.229 -3.806 11.387 1.00 92.25 197 PRO A CA 1
ATOM 1663 C C . PRO A 1 197 ? -5.335 -3.499 12.883 1.00 92.25 197 PRO A C 1
ATOM 1665 O O . PRO A 1 197 ? -6.384 -3.700 13.496 1.00 92.25 197 PRO A O 1
ATOM 1668 N N . GLU A 1 198 ? -4.268 -2.949 13.461 1.00 91.12 198 GLU A N 1
ATOM 1669 C CA . GLU A 1 198 ? -4.269 -2.478 14.850 1.00 91.12 198 GLU A CA 1
ATOM 1670 C C . GLU A 1 198 ? -5.387 -1.450 15.097 1.00 91.12 198 GLU A C 1
ATOM 1672 O O . GLU A 1 198 ? -5.683 -0.595 14.257 1.00 91.12 198 GLU A O 1
ATOM 1677 N N . GLY A 1 199 ? -6.047 -1.562 16.250 1.00 88.62 199 GLY A N 1
ATOM 1678 C CA . GLY A 1 199 ? -7.241 -0.795 16.610 1.00 88.62 199 GLY A CA 1
ATOM 1679 C C . GLY A 1 199 ? -8.544 -1.314 15.989 1.00 88.62 199 GLY A C 1
ATOM 1680 O O . GLY A 1 199 ? -9.620 -0.803 16.318 1.00 88.62 199 GLY A O 1
ATOM 1681 N N . ALA A 1 200 ? -8.505 -2.328 15.113 1.00 90.50 200 ALA A N 1
ATOM 1682 C CA . ALA A 1 200 ? -9.726 -2.980 14.653 1.00 90.50 200 ALA A CA 1
ATOM 1683 C C . ALA A 1 200 ? -10.450 -3.652 15.823 1.00 90.50 200 ALA A C 1
ATOM 1685 O O . ALA A 1 200 ? -9.843 -4.219 16.729 1.00 90.50 200 ALA A O 1
ATOM 1686 N N . SER A 1 201 ? -11.776 -3.594 15.789 1.00 90.88 201 SER A N 1
ATOM 1687 C CA . SER A 1 201 ? -12.621 -4.344 16.713 1.00 90.88 201 SER A CA 1
ATOM 1688 C C . SER A 1 201 ? -12.970 -5.689 16.100 1.00 90.88 201 SER A C 1
ATOM 1690 O O . SER A 1 201 ? -13.284 -5.735 14.916 1.00 90.88 201 SER A O 1
ATOM 1692 N N . VAL A 1 202 ? -12.963 -6.757 16.884 1.00 92.19 202 VAL A N 1
ATOM 1693 C CA . VAL A 1 202 ? -13.358 -8.094 16.431 1.00 92.19 202 VAL A CA 1
ATOM 1694 C C . VAL A 1 202 ? -14.321 -8.711 17.438 1.00 92.19 202 VAL A C 1
ATOM 1696 O O . VAL A 1 202 ? -14.204 -8.472 18.639 1.00 92.19 202 VAL A O 1
ATOM 1699 N N . LEU A 1 203 ? -15.291 -9.465 16.936 1.00 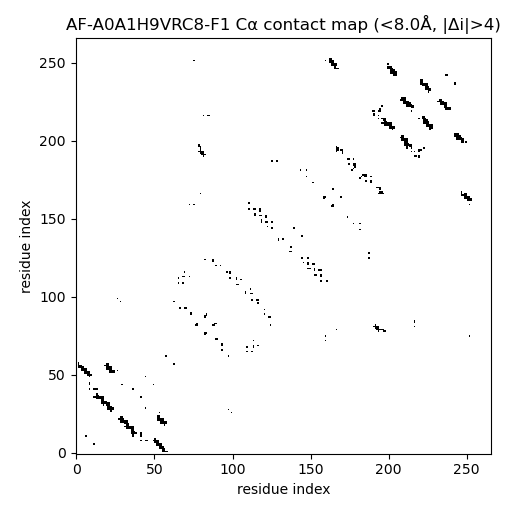90.75 203 LEU A N 1
ATOM 1700 C CA . LEU A 1 203 ? -16.217 -10.267 17.727 1.00 90.75 203 LEU A CA 1
ATOM 1701 C C . LEU A 1 203 ? -15.820 -11.730 17.544 1.00 90.75 203 LEU A C 1
ATOM 1703 O O . LEU A 1 203 ? -15.827 -12.213 16.407 1.00 90.75 203 LEU A O 1
ATOM 1707 N N . LEU A 1 204 ? -15.456 -12.406 18.631 1.00 89.31 204 LEU A N 1
ATOM 1708 C CA . LEU A 1 204 ? -15.130 -13.833 18.595 1.00 89.31 204 LEU A CA 1
ATOM 1709 C C . LEU A 1 204 ? -16.401 -14.691 18.673 1.00 89.31 204 LEU A C 1
ATOM 1711 O O . LEU A 1 204 ? -17.498 -14.183 18.921 1.00 89.31 204 LEU A O 1
ATOM 1715 N N . GLU A 1 205 ? -16.264 -15.997 18.439 1.00 85.19 205 GLU A N 1
ATOM 1716 C CA . GLU A 1 205 ? -17.386 -16.952 18.478 1.00 85.19 205 GLU A CA 1
ATOM 1717 C C . GLU A 1 205 ? -18.103 -17.029 19.837 1.00 85.19 205 GLU A C 1
ATOM 1719 O O . GLU A 1 205 ? -19.290 -17.350 19.894 1.00 85.19 205 GLU A O 1
ATOM 1724 N N . ASP A 1 206 ? -17.412 -16.700 20.930 1.00 82.81 206 ASP A N 1
ATOM 1725 C CA . ASP A 1 206 ? -17.983 -16.641 22.280 1.00 82.81 206 ASP A CA 1
ATOM 1726 C C . ASP A 1 206 ? -18.902 -15.422 22.509 1.00 82.81 206 ASP A C 1
ATOM 1728 O O . ASP A 1 206 ? -19.552 -15.319 23.552 1.00 82.81 206 ASP A O 1
ATOM 1732 N N . GLY A 1 207 ? -18.994 -14.521 21.524 1.00 86.38 207 GLY A N 1
ATOM 1733 C CA . GLY A 1 207 ? -19.814 -13.313 21.563 1.00 86.38 207 GLY A CA 1
ATOM 1734 C C . GLY A 1 207 ? -19.148 -12.123 22.255 1.00 86.38 207 GLY A C 1
ATOM 1735 O O . GLY A 1 207 ? -19.812 -11.108 22.476 1.00 86.38 207 GLY A O 1
ATOM 1736 N N . GLU A 1 208 ? -17.863 -12.213 22.595 1.00 88.69 208 GLU A N 1
ATOM 1737 C CA . GLU A 1 208 ? -17.129 -11.154 23.282 1.00 88.69 208 GLU A CA 1
ATOM 1738 C C . GLU A 1 208 ? -16.358 -10.252 22.306 1.00 88.69 208 GLU A C 1
ATOM 1740 O O . GLU A 1 208 ? -15.837 -10.687 21.275 1.00 88.69 208 GLU A O 1
ATOM 1745 N N . GLU A 1 209 ? -16.284 -8.956 22.636 1.00 90.81 209 GLU A N 1
ATOM 1746 C CA . GLU A 1 209 ? -15.592 -7.961 21.814 1.00 90.81 209 GLU A CA 1
ATOM 1747 C C . GLU A 1 209 ? -14.135 -7.751 22.232 1.00 90.81 209 GLU A C 1
ATOM 1749 O O . GLU A 1 209 ? -13.804 -7.432 23.384 1.00 90.81 209 GLU A O 1
ATOM 1754 N N . TYR A 1 210 ? -13.270 -7.787 21.228 1.00 91.62 210 TYR A N 1
ATOM 1755 C CA . TYR A 1 210 ? -11.842 -7.580 21.352 1.00 91.62 210 TYR A CA 1
ATOM 1756 C C . TYR A 1 210 ? -11.373 -6.440 20.455 1.00 91.62 210 TYR A C 1
ATOM 1758 O O . TYR A 1 210 ? -12.010 -6.067 19.470 1.00 91.62 210 TYR A O 1
ATOM 1766 N N . GLU A 1 211 ? -10.242 -5.865 20.825 1.00 91.75 211 GLU A N 1
ATOM 1767 C CA . GLU A 1 211 ? -9.484 -4.904 20.042 1.00 91.75 211 GLU A CA 1
ATOM 1768 C C . GLU A 1 211 ? -8.168 -5.552 19.618 1.00 91.75 211 GLU A C 1
ATOM 1770 O O . GLU A 1 211 ? -7.488 -6.186 20.432 1.00 91.75 211 GLU A O 1
ATOM 1775 N N . VAL A 1 212 ? -7.815 -5.390 18.347 1.00 92.00 212 VAL A N 1
ATOM 1776 C CA . VAL A 1 212 ? -6.519 -5.798 17.811 1.00 92.00 212 VAL A CA 1
ATOM 1777 C C . VAL A 1 212 ? -5.466 -4.840 18.345 1.00 92.00 212 VAL A C 1
ATOM 1779 O O . VAL A 1 212 ? -5.461 -3.657 18.012 1.00 92.00 212 VAL A O 1
ATOM 1782 N N . MET A 1 213 ? -4.576 -5.348 19.185 1.00 91.50 213 MET A N 1
ATOM 1783 C CA . MET A 1 213 ? -3.534 -4.555 19.828 1.00 91.50 213 MET A CA 1
ATOM 1784 C C . MET A 1 213 ? -2.259 -4.500 19.009 1.00 91.50 213 MET A C 1
ATOM 1786 O O . MET A 1 213 ? -1.598 -3.468 18.995 1.00 91.50 213 MET A O 1
ATOM 1790 N N . GLN A 1 214 ? -1.900 -5.621 18.389 1.00 90.88 214 GLN A N 1
ATOM 1791 C CA . GLN A 1 214 ? -0.663 -5.741 17.639 1.00 90.88 214 GLN A CA 1
ATOM 1792 C C . GLN A 1 214 ? -0.825 -6.729 16.491 1.00 90.88 214 GLN A C 1
ATOM 1794 O O . GLN A 1 214 ? -1.494 -7.758 16.633 1.00 90.88 214 GLN A O 1
ATOM 1799 N N . THR A 1 215 ? -0.161 -6.428 15.380 1.00 91.00 215 THR A N 1
ATOM 1800 C CA . THR A 1 215 ? -0.029 -7.334 14.234 1.00 91.00 215 THR A CA 1
ATOM 1801 C C . THR A 1 215 ? 1.436 -7.638 13.945 1.00 91.00 215 THR A C 1
ATOM 1803 O O . THR A 1 215 ? 2.324 -6.859 14.292 1.00 91.00 215 THR A O 1
ATOM 1806 N N . ASN A 1 216 ? 1.705 -8.790 13.331 1.00 89.00 216 ASN A N 1
ATOM 1807 C CA . ASN A 1 216 ? 3.050 -9.181 12.926 1.00 89.00 216 ASN A CA 1
ATOM 1808 C C . ASN A 1 216 ? 3.044 -9.573 11.448 1.00 89.00 216 ASN A C 1
ATOM 1810 O O . ASN A 1 216 ? 2.251 -10.408 11.026 1.00 89.00 216 ASN A O 1
ATOM 1814 N N . ALA A 1 217 ? 3.959 -9.004 10.669 1.00 86.94 217 ALA A N 1
ATOM 1815 C CA . ALA A 1 217 ? 4.089 -9.300 9.251 1.00 86.94 217 ALA A CA 1
ATOM 1816 C C . ALA A 1 217 ? 4.669 -10.702 8.954 1.00 86.94 217 ALA A C 1
ATOM 1818 O O . ALA A 1 217 ? 4.654 -11.138 7.801 1.00 86.94 217 ALA A O 1
ATOM 1819 N N . GLU A 1 218 ? 5.245 -11.389 9.945 1.00 86.88 218 GLU A N 1
ATOM 1820 C CA . GLU A 1 218 ? 5.682 -12.794 9.850 1.00 86.88 218 GLU A CA 1
ATOM 1821 C C . GLU A 1 218 ? 4.555 -13.776 10.194 1.00 86.88 218 GLU A C 1
ATOM 1823 O O . GLU A 1 218 ? 4.490 -14.865 9.628 1.00 86.88 218 GLU A O 1
ATOM 1828 N N . GLU A 1 219 ? 3.635 -13.367 11.069 1.00 87.12 219 GLU A N 1
ATOM 1829 C CA . GLU A 1 219 ? 2.466 -14.146 11.483 1.00 87.12 219 GLU A CA 1
ATOM 1830 C C . GLU A 1 219 ? 1.183 -13.302 11.340 1.00 87.12 219 GLU A C 1
ATOM 1832 O O . GLU A 1 219 ? 0.532 -12.974 12.335 1.00 87.12 219 GLU A O 1
ATOM 1837 N N . PRO A 1 220 ? 0.789 -12.927 10.105 1.00 85.88 220 PRO A N 1
ATOM 1838 C CA . PRO A 1 220 ? -0.303 -11.974 9.875 1.00 85.88 220 PRO A CA 1
ATOM 1839 C C . PRO A 1 220 ? -1.668 -12.492 10.346 1.00 85.88 220 PRO A C 1
ATOM 1841 O O . PRO A 1 220 ? -2.581 -11.709 10.595 1.00 85.88 220 PRO A O 1
ATOM 1844 N N . PHE A 1 221 ? -1.792 -13.809 10.502 1.00 86.94 221 PHE A N 1
ATOM 1845 C CA . PHE A 1 221 ? -2.986 -14.503 10.973 1.00 86.94 221 PHE A CA 1
ATOM 1846 C C . PHE A 1 221 ? -3.041 -14.676 12.493 1.00 86.94 221 PHE A C 1
ATOM 1848 O O . PHE A 1 221 ? -3.986 -15.279 12.982 1.00 86.94 221 PHE A O 1
ATOM 1855 N N . LYS A 1 222 ? -2.055 -14.167 13.242 1.00 89.00 222 LYS A N 1
ATOM 1856 C CA . LYS A 1 222 ? -2.002 -14.298 14.704 1.00 89.00 222 LYS A CA 1
ATOM 1857 C C . LYS A 1 222 ? -1.937 -12.937 15.399 1.00 89.00 222 LYS A C 1
ATOM 1859 O O . LYS A 1 222 ? -0.937 -12.616 16.047 1.00 89.00 222 LYS A O 1
ATOM 1864 N N . PRO A 1 223 ? -2.965 -12.084 15.243 1.00 90.44 223 PRO A N 1
ATOM 1865 C CA . PRO A 1 223 ? -2.994 -10.806 15.935 1.00 90.44 223 PRO A CA 1
ATOM 1866 C C . PRO A 1 223 ? -3.073 -11.005 17.452 1.00 90.44 223 PRO A C 1
ATOM 1868 O O . PRO A 1 223 ? -3.717 -11.932 17.951 1.00 90.44 223 PRO A O 1
ATOM 1871 N N . LEU A 1 224 ? -2.473 -10.073 18.191 1.00 90.00 224 LEU A N 1
ATOM 1872 C CA . LEU A 1 224 ? -2.680 -9.968 19.630 1.00 90.00 224 LEU A CA 1
ATOM 1873 C C . LEU A 1 224 ? -3.995 -9.237 19.888 1.00 90.00 224 LEU A C 1
ATOM 1875 O O . LEU A 1 224 ? -4.157 -8.083 19.486 1.00 90.00 224 LEU A O 1
ATOM 1879 N N . LEU A 1 225 ? -4.907 -9.878 20.605 1.00 91.44 225 LEU A N 1
ATOM 1880 C CA . LEU A 1 225 ? -6.202 -9.325 20.965 1.00 91.44 225 LEU A CA 1
ATOM 1881 C C . LEU A 1 225 ? -6.259 -8.938 22.443 1.00 91.44 225 LEU A C 1
ATOM 1883 O O . LEU A 1 225 ? -5.707 -9.616 23.312 1.00 91.44 225 LEU A O 1
ATOM 1887 N N . ARG A 1 226 ? -6.996 -7.867 22.743 1.00 90.69 226 ARG A N 1
ATOM 1888 C CA . ARG A 1 226 ? -7.364 -7.465 24.106 1.00 90.69 226 ARG A CA 1
ATOM 1889 C C . ARG A 1 226 ? -8.865 -7.269 24.196 1.00 90.69 226 ARG A C 1
ATOM 1891 O O . ARG A 1 226 ? -9.443 -6.528 23.410 1.00 90.69 226 ARG A O 1
ATOM 1898 N N . LYS A 1 227 ? -9.494 -7.869 25.199 1.00 89.31 227 LYS A N 1
ATOM 1899 C CA . LYS A 1 227 ? -10.930 -7.697 25.442 1.00 89.31 227 LYS A CA 1
ATOM 1900 C C . LYS A 1 227 ? -11.238 -6.239 25.819 1.00 89.31 227 LYS A C 1
ATOM 1902 O O . LYS A 1 227 ? -10.633 -5.699 26.747 1.00 89.31 227 LYS A O 1
ATOM 1907 N N . LYS A 1 228 ? -12.173 -5.591 25.111 1.00 79.06 228 LYS A N 1
ATOM 1908 C CA . LYS A 1 228 ? -12.394 -4.124 25.164 1.00 79.06 228 LYS A CA 1
ATOM 1909 C C . LYS A 1 228 ? -12.786 -3.564 26.534 1.00 79.06 228 LYS A C 1
ATOM 1911 O O . LYS A 1 228 ? -12.596 -2.376 26.784 1.00 79.06 228 LYS A O 1
ATOM 1916 N N . TYR A 1 229 ? -13.317 -4.404 27.417 1.00 77.81 229 TYR A N 1
ATOM 1917 C CA . TYR A 1 229 ? -13.859 -3.990 28.716 1.00 77.81 229 TYR A CA 1
ATOM 1918 C C . TYR A 1 229 ? -13.223 -4.714 29.907 1.00 77.81 229 TYR A C 1
ATOM 1920 O O . TYR A 1 229 ? -13.714 -4.607 31.028 1.00 77.81 229 TYR A O 1
ATOM 1928 N N . SER A 1 230 ? -12.114 -5.427 29.691 1.00 73.38 230 SER A N 1
ATOM 1929 C CA . SER A 1 230 ? -11.347 -6.047 30.772 1.00 73.38 230 SER A CA 1
ATOM 1930 C C . SER A 1 230 ? -9.883 -5.641 30.687 1.00 73.38 230 SER A C 1
ATOM 1932 O O . SER A 1 230 ? -9.218 -5.868 29.675 1.00 73.38 230 SER A O 1
ATOM 1934 N N . TYR A 1 231 ? -9.357 -5.074 31.767 1.00 69.75 231 TYR A N 1
ATOM 1935 C CA . TYR A 1 231 ? -7.934 -4.776 31.852 1.00 69.75 231 TYR A CA 1
ATOM 1936 C C . TYR A 1 231 ? -7.130 -6.071 32.018 1.00 69.75 231 TYR A C 1
ATOM 1938 O O . TYR A 1 231 ? -7.400 -6.867 32.912 1.00 69.75 231 TYR A O 1
ATOM 1946 N N . GLY A 1 232 ? -6.116 -6.256 31.169 1.00 65.44 232 GLY A N 1
ATOM 1947 C CA . GLY A 1 232 ? -5.029 -7.211 31.402 1.00 65.44 232 GLY A CA 1
ATOM 1948 C C . GLY A 1 232 ? -5.205 -8.629 30.857 1.00 65.44 232 GLY A C 1
ATOM 1949 O O . GLY A 1 232 ? -4.292 -9.425 31.047 1.00 65.44 232 GLY A O 1
ATOM 1950 N N . THR A 1 233 ? -6.306 -8.955 30.167 1.00 72.94 233 THR A N 1
ATOM 1951 C CA . THR A 1 233 ? -6.428 -10.266 29.498 1.00 72.94 233 THR A CA 1
ATOM 1952 C C . THR A 1 233 ? -6.131 -10.129 28.010 1.00 72.94 233 THR A C 1
ATOM 1954 O O . THR A 1 233 ? -6.817 -9.389 27.297 1.00 72.94 233 THR A O 1
ATOM 1957 N N . PHE A 1 234 ? -5.086 -10.825 27.570 1.00 78.50 234 PHE A N 1
ATOM 1958 C CA . PHE A 1 234 ? -4.609 -10.846 26.195 1.00 78.50 234 PHE A CA 1
ATOM 1959 C C . PHE A 1 234 ? -4.791 -12.238 25.607 1.00 78.50 234 PHE A C 1
ATOM 1961 O O . PHE A 1 234 ? -4.598 -13.233 26.306 1.00 78.50 234 PHE A O 1
ATOM 1968 N N . TYR A 1 235 ? -5.147 -12.287 24.331 1.00 76.12 235 TYR A N 1
ATOM 1969 C CA . TYR A 1 235 ? -5.433 -13.518 23.610 1.00 76.12 235 TYR A CA 1
ATOM 1970 C C . TYR A 1 235 ? -4.662 -13.501 22.299 1.00 76.12 235 TYR A C 1
ATOM 1972 O O . TYR A 1 235 ? -4.635 -12.482 21.609 1.00 76.12 235 TYR A O 1
ATOM 1980 N N . PHE A 1 236 ? -4.034 -14.621 21.971 1.00 76.75 236 PHE A N 1
ATOM 1981 C CA . PHE A 1 236 ? -3.549 -14.865 20.623 1.00 76.75 236 PHE A CA 1
ATOM 1982 C C . PHE A 1 236 ? -4.600 -15.689 19.905 1.00 76.75 236 PHE A C 1
ATOM 1984 O O . PHE A 1 236 ? -5.091 -16.667 20.462 1.00 76.75 236 PHE A O 1
ATOM 1991 N N . VAL A 1 237 ? -4.922 -15.267 18.692 1.00 73.31 237 VAL A N 1
ATOM 1992 C CA . VAL A 1 237 ? -5.713 -16.064 17.760 1.00 73.31 237 VAL A CA 1
ATOM 1993 C C . VAL A 1 237 ? -4.745 -16.965 17.005 1.00 73.31 237 VAL A C 1
ATOM 1995 O O . VAL A 1 237 ? -3.723 -16.481 16.516 1.00 73.31 237 VAL A O 1
ATOM 1998 N N . GLU A 1 238 ? -5.021 -18.264 16.945 1.00 70.00 238 GLU A N 1
ATOM 1999 C CA . GLU A 1 238 ? -4.219 -19.205 16.159 1.00 70.00 238 GLU A CA 1
ATOM 2000 C C . GLU A 1 238 ? -4.637 -19.177 14.686 1.00 70.00 238 GLU A C 1
ATOM 2002 O O . GLU A 1 238 ? -3.768 -19.240 13.810 1.00 70.00 238 GLU A O 1
ATOM 2007 N N . ASP A 1 239 ? -5.941 -19.024 14.420 1.00 78.50 239 ASP A N 1
ATOM 2008 C CA . ASP A 1 239 ? -6.496 -18.857 13.074 1.00 78.50 239 ASP A CA 1
ATOM 2009 C C . ASP A 1 239 ? -7.697 -17.889 13.056 1.00 78.50 239 ASP A C 1
ATOM 2011 O O . ASP A 1 239 ? -8.793 -18.161 13.557 1.00 78.50 239 ASP A O 1
ATOM 2015 N N . ILE A 1 240 ? -7.491 -16.733 12.417 1.00 82.44 240 ILE A N 1
ATOM 2016 C CA . ILE A 1 240 ? -8.498 -15.668 12.302 1.00 82.44 240 ILE A CA 1
ATOM 2017 C C . ILE A 1 240 ? -9.763 -16.101 11.566 1.00 82.44 240 ILE A C 1
ATOM 2019 O O . ILE A 1 240 ? -10.815 -15.522 11.819 1.00 82.44 240 ILE A O 1
ATOM 2023 N N . PHE A 1 241 ? -9.691 -17.083 10.665 1.00 82.56 241 PHE A N 1
ATOM 2024 C CA . PHE A 1 241 ? -10.854 -17.503 9.882 1.00 82.56 241 PHE A CA 1
ATOM 2025 C C . PHE A 1 241 ? -11.776 -18.442 10.656 1.00 82.56 241 PHE A C 1
ATOM 2027 O O . PHE A 1 241 ? -12.947 -18.566 10.302 1.00 82.56 241 PHE A O 1
ATOM 2034 N N . THR A 1 242 ? -11.262 -19.102 11.693 1.00 81.12 242 THR A N 1
ATOM 2035 C CA . THR A 1 242 ? -12.057 -19.980 12.556 1.00 81.12 242 THR A CA 1
ATOM 2036 C C . THR A 1 242 ? -12.534 -19.279 13.815 1.00 81.12 242 THR A C 1
ATOM 2038 O O . THR A 1 242 ? -13.609 -19.588 14.300 1.00 81.12 242 THR A O 1
ATOM 2041 N N . GLU A 1 243 ? -11.755 -18.343 14.358 1.00 83.06 243 GLU A N 1
ATOM 2042 C CA . GLU A 1 243 ? -12.047 -17.772 15.680 1.00 83.06 243 GLU A CA 1
ATOM 2043 C C . GLU A 1 243 ? -12.870 -16.477 15.626 1.00 83.06 243 GLU A C 1
ATOM 2045 O O . GLU A 1 243 ? -13.548 -16.123 16.595 1.00 83.06 243 GLU A O 1
ATOM 2050 N N . ILE A 1 244 ? -12.820 -15.742 14.510 1.00 85.44 244 ILE A N 1
ATOM 2051 C CA . ILE A 1 244 ? -13.473 -14.436 14.395 1.00 85.44 244 ILE A CA 1
ATOM 2052 C C . ILE A 1 244 ? -14.824 -14.584 13.711 1.00 85.44 244 ILE A C 1
ATOM 2054 O O . ILE A 1 244 ? -14.924 -14.831 12.512 1.00 85.44 244 ILE A O 1
ATOM 2058 N N . HIS A 1 245 ? -15.879 -14.328 14.479 1.00 86.31 245 HIS A N 1
ATOM 2059 C CA . HIS A 1 245 ? -17.246 -14.349 13.986 1.00 86.31 245 HIS A CA 1
ATOM 2060 C C . HIS A 1 245 ? -17.564 -13.132 13.108 1.00 86.31 245 HIS A C 1
ATOM 2062 O O . HIS A 1 245 ? -18.194 -13.255 12.056 1.00 86.31 245 HIS A O 1
ATOM 2068 N N . SER A 1 246 ? -17.161 -11.929 13.534 1.00 86.62 246 SER A N 1
ATOM 2069 C CA . SER A 1 246 ? -17.367 -10.725 12.726 1.00 86.62 246 SER A CA 1
ATOM 2070 C C . SER A 1 246 ? -16.378 -9.607 13.038 1.00 86.62 246 SER A C 1
ATOM 2072 O O . SER A 1 246 ? -15.806 -9.520 14.124 1.00 86.62 246 SER A O 1
ATOM 2074 N N . VAL A 1 247 ? -16.207 -8.711 12.067 1.00 89.31 247 VAL A N 1
ATOM 2075 C CA . VAL A 1 247 ? -15.356 -7.521 12.177 1.00 89.31 247 VAL A CA 1
ATOM 2076 C C . VAL A 1 247 ? -16.165 -6.312 11.709 1.00 89.31 247 VAL A C 1
ATOM 2078 O O . VAL A 1 247 ? -16.583 -6.302 10.546 1.00 89.31 247 VAL A O 1
ATOM 2081 N N . PRO A 1 248 ? -16.426 -5.300 12.557 1.00 86.38 248 PRO A N 1
ATOM 2082 C CA . PRO A 1 248 ? -17.081 -4.070 12.134 1.00 86.38 248 PRO A CA 1
ATOM 2083 C C . PRO A 1 248 ? -16.236 -3.285 11.118 1.00 86.38 248 PRO A C 1
ATOM 2085 O O . PRO A 1 248 ? -15.005 -3.381 11.123 1.00 86.38 248 PRO A O 1
ATOM 2088 N N . PRO A 1 249 ? -16.862 -2.458 10.264 1.00 86.62 249 PRO A N 1
ATOM 2089 C CA . PRO A 1 249 ? -16.123 -1.589 9.362 1.00 86.62 249 PRO A CA 1
ATOM 2090 C C . PRO A 1 249 ? -15.233 -0.595 10.117 1.00 86.62 249 PRO A C 1
ATOM 2092 O O . PRO A 1 249 ? -15.686 0.114 11.016 1.00 86.62 249 PRO A O 1
ATOM 2095 N N . VAL A 1 250 ? -13.979 -0.487 9.690 1.00 84.44 250 VAL A N 1
ATOM 2096 C CA . VAL A 1 250 ? -13.038 0.542 10.130 1.00 84.44 250 VAL A CA 1
ATOM 2097 C C . VAL A 1 250 ? -13.205 1.758 9.220 1.00 84.44 250 VAL A C 1
ATOM 2099 O O . VAL A 1 250 ? -13.181 1.646 7.991 1.00 84.44 250 VAL A O 1
ATOM 2102 N N . SER A 1 251 ? -13.399 2.937 9.812 1.00 80.94 251 SER A N 1
ATOM 2103 C CA . SER A 1 251 ? -13.408 4.188 9.051 1.00 80.94 251 SER A CA 1
ATOM 2104 C C . SER A 1 251 ? -11.977 4.553 8.684 1.00 80.94 251 SER A C 1
ATOM 2106 O O . SER A 1 251 ? -11.119 4.652 9.557 1.00 80.94 251 SER A O 1
ATOM 2108 N N . THR A 1 252 ? -11.720 4.757 7.395 1.00 65.94 252 THR A N 1
ATOM 2109 C CA . THR A 1 252 ? -10.368 5.046 6.914 1.00 65.94 252 THR A CA 1
ATOM 2110 C C . THR A 1 252 ? -9.992 6.508 7.165 1.00 65.94 252 THR A C 1
ATOM 2112 O O . THR A 1 252 ? -8.840 6.765 7.488 1.00 65.94 252 THR A O 1
ATOM 2115 N N . PHE A 1 253 ? -10.949 7.457 7.119 1.00 62.81 253 PHE A N 1
ATOM 2116 C CA . PHE A 1 253 ? -10.757 8.880 7.460 1.00 62.81 253 PHE A CA 1
ATOM 2117 C C . PHE A 1 253 ? -12.059 9.577 7.894 1.00 62.81 253 PHE A C 1
ATOM 2119 O O . PHE A 1 253 ? -13.105 9.430 7.262 1.00 62.81 253 PHE A O 1
ATOM 2126 N N . LYS A 1 254 ? -11.969 10.486 8.881 1.00 44.62 254 LYS A N 1
ATOM 2127 C CA . LYS A 1 254 ? -12.945 11.578 9.044 1.00 44.62 254 LYS A CA 1
ATOM 2128 C C . LYS A 1 254 ? -12.673 12.627 7.967 1.00 44.62 254 LYS A C 1
ATOM 2130 O O . LYS A 1 254 ? -11.878 13.542 8.174 1.00 44.62 254 LYS A O 1
ATOM 2135 N N . HIS A 1 255 ? -13.342 12.528 6.823 1.00 40.91 255 HIS A N 1
ATOM 2136 C CA . HIS A 1 255 ? -13.425 13.647 5.889 1.00 40.91 255 HIS A CA 1
ATOM 2137 C C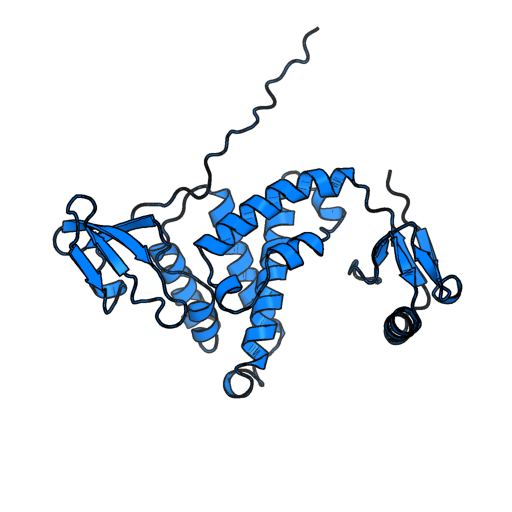 . HIS A 1 255 ? -14.074 14.826 6.641 1.00 40.91 255 HIS A C 1
ATOM 2139 O O . HIS A 1 255 ? -15.296 14.914 6.749 1.00 40.91 255 HIS A O 1
ATOM 2145 N N . LYS A 1 256 ? -13.290 15.795 7.135 1.00 36.00 256 LYS A N 1
ATOM 2146 C CA . LYS A 1 256 ? -13.781 17.172 7.061 1.00 36.00 256 LYS A CA 1
ATOM 2147 C C . LYS A 1 256 ? -13.813 17.440 5.570 1.00 36.00 256 LYS A C 1
ATOM 2149 O O . LYS A 1 256 ? -12.791 17.763 4.973 1.00 36.00 256 LYS A O 1
ATOM 2154 N N . SER A 1 257 ? -14.961 17.194 4.941 1.00 35.91 257 SER A N 1
ATOM 2155 C CA . SER A 1 257 ? -15.233 17.795 3.648 1.00 35.91 257 SER A CA 1
ATOM 2156 C C . SER A 1 257 ? -14.937 19.275 3.849 1.00 35.91 257 SER A C 1
ATOM 2158 O O . SER A 1 257 ? -15.639 19.940 4.618 1.00 35.91 257 SER A O 1
ATOM 2160 N N . ILE A 1 258 ? -13.880 19.787 3.229 1.00 38.25 258 ILE A N 1
ATOM 2161 C CA . ILE A 1 258 ? -13.822 21.211 2.954 1.00 38.25 258 ILE A CA 1
ATOM 2162 C C . ILE A 1 258 ? -14.965 21.387 1.963 1.00 38.25 258 ILE A C 1
ATOM 2164 O O . ILE A 1 258 ? -14.812 21.184 0.763 1.00 38.25 258 ILE A O 1
ATOM 2168 N N . ARG A 1 259 ? -16.172 21.620 2.493 1.00 34.31 259 ARG A N 1
ATOM 2169 C CA . ARG A 1 259 ? -17.235 22.207 1.704 1.00 34.31 259 ARG A CA 1
ATOM 2170 C C . ARG A 1 259 ? -16.630 23.535 1.286 1.00 34.31 259 ARG A C 1
ATOM 2172 O O . ARG A 1 259 ? -16.507 24.433 2.114 1.00 34.31 259 ARG A O 1
ATOM 2179 N N . HIS A 1 260 ? -16.220 23.643 0.029 1.00 37.03 260 HIS A N 1
ATOM 2180 C CA . HIS A 1 260 ? -16.310 24.921 -0.645 1.00 37.03 260 HIS A CA 1
ATOM 2181 C C . HIS A 1 260 ? -17.799 25.258 -0.632 1.00 37.03 260 HIS A C 1
ATOM 2183 O O . HIS A 1 260 ? -18.553 24.843 -1.502 1.00 37.03 260 HIS A O 1
ATOM 2189 N N . SER A 1 261 ? -18.247 25.864 0.469 1.00 35.91 261 SER A N 1
ATOM 2190 C CA . SER A 1 261 ? -19.531 26.526 0.513 1.00 35.91 261 SER A CA 1
ATOM 2191 C C . SER A 1 261 ? -19.434 27.661 -0.484 1.00 35.91 261 SER A C 1
ATOM 2193 O O . SER A 1 261 ? -18.572 28.534 -0.348 1.00 35.91 261 SER A O 1
ATOM 2195 N N . ASP A 1 262 ? -20.302 27.597 -1.480 1.00 45.69 262 ASP A N 1
ATOM 2196 C CA . ASP A 1 262 ? -20.627 28.686 -2.376 1.00 45.69 262 ASP A CA 1
ATOM 2197 C C . ASP A 1 262 ? -20.700 30.015 -1.618 1.00 45.69 262 ASP A C 1
ATOM 2199 O O . ASP A 1 262 ? -21.434 30.146 -0.638 1.00 45.69 262 ASP A O 1
ATOM 2203 N N . ARG A 1 263 ? -19.941 31.002 -2.093 1.00 35.59 263 ARG A N 1
ATOM 2204 C CA . ARG A 1 263 ? -20.275 32.425 -1.983 1.00 35.59 263 ARG A CA 1
ATOM 2205 C C . ARG A 1 263 ? -19.713 33.144 -3.204 1.00 35.59 263 ARG A C 1
ATOM 2207 O O . ARG A 1 263 ? -18.655 33.759 -3.155 1.00 35.59 263 ARG A O 1
ATOM 2214 N N . TRP A 1 264 ? -20.445 33.020 -4.305 1.00 43.22 264 TRP A N 1
ATOM 2215 C CA . TRP A 1 264 ? -20.525 34.054 -5.334 1.00 43.22 264 TRP A CA 1
ATOM 2216 C C . TRP A 1 264 ? -21.915 34.686 -5.246 1.00 43.22 264 TRP A C 1
ATOM 2218 O O . TRP A 1 264 ? -22.800 34.379 -6.028 1.00 43.22 264 TRP A O 1
ATOM 2228 N N . GLU A 1 265 ? -22.086 35.527 -4.234 1.00 40.41 265 GLU A N 1
ATOM 2229 C CA . GLU A 1 265 ? -23.024 36.654 -4.164 1.00 40.41 265 GLU A CA 1
ATOM 2230 C C . GLU A 1 265 ? -22.222 37.673 -3.333 1.00 40.41 265 GLU A C 1
ATOM 2232 O O . GLU A 1 265 ? -21.781 37.344 -2.232 1.00 40.41 265 GLU A O 1
ATOM 2237 N N . SER A 1 266 ? -21.808 38.842 -3.814 1.00 42.38 266 SER A N 1
ATOM 2238 C CA . SER A 1 266 ? -22.436 39.849 -4.678 1.00 42.38 266 SER A CA 1
ATOM 2239 C C . SER A 1 266 ? -21.348 40.769 -5.238 1.00 42.38 266 SER A C 1
ATOM 2241 O O . SER A 1 266 ? -20.264 40.824 -4.610 1.00 42.38 266 SER A O 1
#

Solvent-accessible surface area (backbone atoms only — not comparable to full-atom values): 15220 Å² total; per-residue (Å²): 133,80,66,78,42,75,40,46,57,86,78,60,51,75,69,41,62,32,89,35,28,34,20,44,97,82,71,45,82,74,46,52,50,70,40,61,36,42,73,65,55,54,52,56,52,54,71,69,75,52,66,62,30,41,33,29,60,74,58,63,71,62,52,64,63,42,51,61,57,53,51,52,48,48,54,48,46,63,49,47,25,33,50,56,86,73,72,45,59,66,68,58,48,59,77,72,61,74,78,63,77,72,40,73,75,43,98,58,26,67,61,50,46,46,30,54,49,41,28,54,52,40,48,55,51,47,55,53,52,44,65,78,37,41,91,84,45,69,81,61,58,67,71,57,56,50,51,51,33,48,50,52,17,49,51,53,39,55,40,56,74,64,36,44,40,40,46,51,64,53,40,52,53,52,49,54,49,32,53,75,77,44,43,88,52,39,66,60,48,60,53,35,47,38,39,63,32,65,74,37,50,38,29,34,75,89,72,50,54,28,28,27,70,42,70,38,79,90,45,56,53,42,37,36,31,31,41,76,88,50,90,90,55,73,45,76,42,86,46,53,85,80,46,47,67,46,57,67,67,45,70,71,59,87,75,76,69,80,70,81,69,85,77,92,76,132

Organism: NCBI:txid1601833